Protein AF-0000000085267323 (afdb_homodimer)

Radius of gyration: 22.48 Å; Cα contacts (8 Å, |Δi|>4): 956; chains: 2; bounding box: 43×66×58 Å

Solvent-accessible surface area (backbone atoms only — not comparable to full-atom values): 14334 Å² total; per-residue (Å²): 58,37,41,31,44,43,61,42,34,38,37,39,34,45,36,82,85,51,76,56,41,49,38,38,38,32,45,29,30,50,26,37,39,35,41,52,28,47,24,34,32,36,39,38,34,46,28,30,51,25,39,39,38,44,29,25,22,43,32,46,36,39,40,32,50,28,30,49,28,36,39,38,36,36,25,42,30,43,37,39,31,41,25,32,44,32,39,36,23,24,39,13,67,34,56,26,35,37,31,47,87,57,43,40,62,71,43,68,37,66,58,82,81,85,58,95,56,44,67,61,27,25,55,74,30,71,54,58,88,85,45,61,24,43,71,48,31,36,32,42,35,99,91,45,78,43,73,50,77,68,76,69,86,124,58,37,42,32,45,44,62,42,34,40,35,39,34,45,35,81,84,51,76,57,41,50,36,38,37,32,45,30,31,49,26,39,39,35,40,52,28,47,25,34,31,38,38,38,35,46,28,30,50,25,39,40,37,42,28,25,22,44,32,45,35,37,40,31,50,28,31,49,28,36,40,36,35,36,26,42,31,43,36,39,31,42,25,34,44,32,39,35,22,25,38,14,66,34,56,27,35,37,31,48,87,58,44,39,63,72,42,70,37,65,57,82,80,86,60,94,54,45,70,60,28,25,56,74,31,70,56,59,87,85,46,61,24,43,70,48,31,37,32,42,36,98,92,43,80,45,74,50,79,68,76,67,88,125

pLDDT: mean 90.0, std 13.4, range [31.53, 98.69]

Organism: Cherax quadricarinatus (NCBI:txid27406)

Foldseek 3Di:
DEAEQAEQEEEEADDEPDDAEEYEYENYENYEYYAAAEHAEYEYEQYENYEYEHAEHLAEYEYENYECYEYAYEYQEYEYELYYQYEYAYFYLDAYEYEEPNDDNYHFHHHDDDDPCSVVSCVVSVHDRVRGNSQFHWYDYPNDTDGDRDDDPD/DEAEQAEQEEEEADDEPDDAEEYEYENYENYEYYAAAEHAEYEYEQYENYEYEHAEHLAEYEYENYECYEYAYEYQEYEYELYYQYEYAYFYLDAYEYEEPNDDNYHFHHHDDDDPCSVVSCVVSVHDRVRGNSQFHWYDYPNDTDGDRDDDPD

Structure (mmCIF, N/CA/C/O backbone):
data_AF-0000000085267323-model_v1
#
loop_
_entity.id
_entity.type
_entity.pdbx_description
1 polymer 'TBCC domain-containing protein 1'
#
loop_
_atom_site.group_PDB
_atom_site.id
_atom_site.type_symbol
_atom_site.label_atom_id
_atom_site.label_alt_id
_atom_site.label_comp_id
_atom_site.label_asym_id
_atom_site.label_entity_id
_atom_site.label_seq_id
_atom_site.pdbx_PDB_ins_code
_atom_site.Cartn_x
_atom_site.Cartn_y
_atom_site.Cartn_z
_atom_site.occupancy
_atom_site.B_iso_or_equiv
_atom_site.auth_seq_id
_atom_site.auth_comp_id
_atom_site.auth_asym_id
_atom_site.auth_atom_id
_atom_site.pdbx_PDB_model_num
ATOM 1 N N . MET A 1 1 ? 4.875 7.465 -3.322 1 91 1 MET A N 1
ATOM 2 C CA . MET A 1 1 ? 4.172 6.285 -2.822 1 91 1 MET A CA 1
ATOM 3 C C . MET A 1 1 ? 2.674 6.402 -3.068 1 91 1 MET A C 1
ATOM 5 O O . MET A 1 1 ? 2.088 7.469 -2.881 1 91 1 MET A O 1
ATOM 9 N N . TYR A 1 2 ? 2.105 5.336 -3.621 1 92.44 2 TYR A N 1
ATOM 10 C CA . TYR A 1 2 ? 0.702 5.383 -4.016 1 92.44 2 TYR A CA 1
ATOM 11 C C . TYR A 1 2 ? -0.038 4.137 -3.539 1 92.44 2 TYR A C 1
ATOM 13 O O . TYR A 1 2 ? 0.415 3.014 -3.766 1 92.44 2 TYR A O 1
ATOM 21 N N . ILE A 1 3 ? -1.102 4.348 -2.82 1 92.12 3 ILE A N 1
ATOM 22 C CA . ILE A 1 3 ? -1.993 3.287 -2.367 1 92.12 3 ILE A CA 1
ATOM 23 C C . ILE A 1 3 ? -3.4 3.527 -2.912 1 92.12 3 ILE A C 1
ATOM 25 O O . ILE A 1 3 ? -3.984 4.59 -2.689 1 92.12 3 ILE A O 1
ATOM 29 N N . CYS A 1 4 ? -3.859 2.502 -3.576 1 93.19 4 CYS A N 1
ATOM 30 C CA . CYS A 1 4 ? -5.148 2.729 -4.219 1 93.19 4 CYS A CA 1
ATOM 31 C C . CYS A 1 4 ? -6.035 1.492 -4.109 1 93.19 4 CYS A C 1
ATOM 33 O O . CYS A 1 4 ? -5.559 0.365 -4.246 1 93.19 4 CYS A O 1
ATOM 35 N N . GLU A 1 5 ? -7.316 1.698 -3.832 1 90.62 5 GLU A N 1
ATOM 36 C CA . GLU A 1 5 ? -8.391 0.708 -3.906 1 90.62 5 GLU A CA 1
ATOM 37 C C . GLU A 1 5 ? -8.172 -0.412 -2.893 1 90.62 5 GLU A C 1
ATOM 39 O O . GLU A 1 5 ? -8.359 -1.588 -3.211 1 90.62 5 GLU A O 1
ATOM 44 N N . LEU A 1 6 ? -7.684 0.001 -1.749 1 88.19 6 LEU A N 1
ATOM 45 C CA . LEU A 1 6 ? -7.645 -0.933 -0.628 1 88.19 6 LEU A CA 1
ATOM 46 C C . LEU A 1 6 ? -9.023 -1.078 0.003 1 88.19 6 LEU A C 1
ATOM 48 O O . LEU A 1 6 ? -9.688 -0.08 0.288 1 88.19 6 LEU A O 1
ATOM 52 N N . VAL A 1 7 ? -9.43 -2.334 0.066 1 86.81 7 VAL A N 1
ATOM 53 C CA . VAL A 1 7 ? -10.742 -2.557 0.655 1 86.81 7 VAL A CA 1
ATOM 54 C C . VAL A 1 7 ? -10.633 -3.547 1.813 1 86.81 7 VAL A C 1
ATOM 56 O O . VAL A 1 7 ? -10.023 -4.609 1.672 1 86.81 7 VAL A O 1
ATOM 59 N N . ASP A 1 8 ? -11.195 -3.201 2.977 1 84.75 8 ASP A N 1
ATOM 60 C CA . ASP A 1 8 ? -11.352 -4.074 4.137 1 84.75 8 ASP A CA 1
ATOM 61 C C . ASP A 1 8 ? -10.008 -4.668 4.555 1 84.75 8 ASP A C 1
ATOM 63 O O . ASP A 1 8 ? -9.789 -5.871 4.43 1 84.75 8 ASP A O 1
ATOM 67 N N . GLY A 1 9 ? -9.258 -3.898 5.23 1 85.25 9 GLY A N 1
ATOM 68 C CA . GLY A 1 9 ? -7.965 -4.422 5.641 1 85.25 9 GLY A CA 1
ATOM 69 C C . GLY A 1 9 ? -7.129 -3.412 6.406 1 85.25 9 GLY A C 1
ATOM 70 O O . GLY A 1 9 ? -7.613 -2.33 6.746 1 85.25 9 GLY A O 1
ATOM 71 N N . LEU A 1 10 ? -6.066 -3.938 6.824 1 89.31 10 LEU A N 1
ATOM 72 C CA . LEU A 1 10 ? -5.066 -3.143 7.531 1 89.31 10 LEU A CA 1
ATOM 73 C C . LEU A 1 10 ? -3.76 -3.094 6.746 1 89.31 10 LEU A C 1
ATOM 75 O O . LEU A 1 10 ? -3.262 -4.129 6.297 1 89.31 10 LEU A O 1
ATOM 79 N N . THR A 1 11 ? -3.363 -1.932 6.469 1 90.12 11 THR A N 1
ATOM 80 C CA . THR A 1 11 ? -2.074 -1.74 5.816 1 90.12 11 THR A CA 1
ATOM 81 C C . THR A 1 11 ? -1.139 -0.916 6.695 1 90.12 11 THR A C 1
ATOM 83 O O . THR A 1 11 ? -1.548 0.095 7.27 1 90.12 11 THR A O 1
ATOM 86 N N . ALA A 1 12 ? 0.007 -1.393 6.773 1 90.75 12 ALA A N 1
ATOM 87 C CA . ALA A 1 12 ? 1.033 -0.684 7.535 1 90.75 12 ALA A CA 1
ATOM 88 C C . ALA A 1 12 ? 2.334 -0.586 6.742 1 90.75 12 ALA A C 1
ATOM 90 O O . ALA A 1 12 ? 2.736 -1.543 6.074 1 90.75 12 ALA A O 1
ATOM 91 N N . HIS A 1 13 ? 2.855 0.609 6.719 1 89.69 13 HIS A N 1
ATOM 92 C CA . HIS A 1 13 ? 4.168 0.861 6.133 1 89.69 13 HIS A CA 1
ATOM 93 C C . HIS A 1 13 ? 5.102 1.524 7.137 1 89.69 13 HIS A C 1
ATOM 95 O O . HIS A 1 13 ? 4.719 2.488 7.805 1 89.69 13 HIS A O 1
ATOM 101 N N . MET A 1 14 ? 6.227 0.915 7.238 1 85.88 14 MET A N 1
ATOM 102 C CA . MET A 1 14 ? 7.246 1.492 8.109 1 85.88 14 MET A CA 1
ATOM 103 C C . MET A 1 14 ? 8.547 1.73 7.34 1 85.88 14 MET A C 1
ATOM 105 O O . MET A 1 14 ? 8.992 0.866 6.582 1 85.88 14 MET A O 1
ATOM 109 N N . GLY A 1 15 ? 8.992 2.988 7.398 1 80.31 15 GLY A N 1
ATOM 110 C CA . GLY A 1 15 ? 10.258 3.342 6.781 1 80.31 15 GLY A CA 1
ATOM 111 C C . GLY A 1 15 ? 11.023 4.398 7.559 1 80.31 15 GLY A C 1
ATOM 112 O O . GLY A 1 15 ? 10.43 5.215 8.258 1 80.31 15 GLY A O 1
ATOM 113 N N . ASP A 1 16 ? 12.32 4.211 7.762 1 70.5 16 ASP A N 1
ATOM 114 C CA . ASP A 1 16 ? 13.094 5.148 8.578 1 70.5 16 ASP A CA 1
ATOM 115 C C . ASP A 1 16 ? 14.102 5.914 7.727 1 70.5 16 ASP A C 1
ATOM 117 O O . ASP A 1 16 ? 14.414 7.07 8.016 1 70.5 16 ASP A O 1
ATOM 121 N N . ASP A 1 17 ? 14.609 5.273 6.824 1 71.94 17 ASP A N 1
ATOM 122 C CA . ASP A 1 17 ? 15.836 5.836 6.27 1 71.94 17 ASP A CA 1
ATOM 123 C C . ASP A 1 17 ? 15.609 6.367 4.855 1 71.94 17 ASP A C 1
ATOM 125 O O . ASP A 1 17 ? 16.562 6.688 4.145 1 71.94 17 ASP A O 1
ATOM 129 N N . THR A 1 18 ? 14.352 6.602 4.66 1 72.81 18 THR A N 1
ATOM 130 C CA . THR A 1 18 ? 14.148 7.055 3.287 1 72.81 18 THR A CA 1
ATOM 131 C C . THR A 1 18 ? 13.828 8.547 3.256 1 72.81 18 THR A C 1
ATOM 133 O O . THR A 1 18 ? 13.359 9.109 4.25 1 72.81 18 THR A O 1
ATOM 136 N N . ALA A 1 19 ? 14.297 9.125 2.172 1 82.12 19 ALA A N 1
ATOM 137 C CA . ALA A 1 19 ? 13.922 10.516 1.944 1 82.12 19 ALA A CA 1
ATOM 138 C C . ALA A 1 19 ? 12.406 10.68 1.911 1 82.12 19 ALA A C 1
ATOM 140 O O . ALA A 1 19 ? 11.695 9.82 1.387 1 82.12 19 ALA A O 1
ATOM 141 N N . PRO A 1 20 ? 11.992 11.711 2.592 1 88.12 20 PRO A N 1
ATOM 142 C CA . PRO A 1 20 ? 10.547 11.938 2.527 1 88.12 20 PRO A CA 1
ATOM 143 C C . PRO A 1 20 ? 10.016 11.953 1.095 1 88.12 20 PRO A C 1
ATOM 145 O O . PRO A 1 20 ? 10.688 12.453 0.189 1 88.12 20 PRO A O 1
ATOM 148 N N . CYS A 1 21 ? 8.945 11.266 0.918 1 89.19 21 CYS A N 1
ATOM 149 C CA . CYS A 1 21 ? 8.328 11.203 -0.404 1 89.19 21 CYS A CA 1
ATOM 150 C C . CYS A 1 21 ? 6.863 11.617 -0.347 1 89.19 21 CYS A C 1
ATOM 152 O O . CYS A 1 21 ? 6.324 11.859 0.734 1 89.19 21 CYS A O 1
ATOM 154 N N . ASP A 1 22 ? 6.332 11.898 -1.551 1 95.56 22 ASP A N 1
ATOM 155 C CA . ASP A 1 22 ? 4.906 12.219 -1.632 1 95.56 22 ASP A CA 1
ATOM 156 C C . ASP A 1 22 ? 4.055 10.961 -1.479 1 95.56 22 ASP A C 1
ATOM 158 O O . ASP A 1 22 ? 4.418 9.891 -1.984 1 95.56 22 ASP A O 1
ATOM 162 N N . LEU A 1 23 ? 2.949 11.133 -0.806 1 96.38 23 LEU A N 1
ATOM 163 C CA . LEU A 1 23 ? 2.035 10.023 -0.563 1 96.38 23 LEU A CA 1
ATOM 164 C C . LEU A 1 23 ? 0.659 10.312 -1.154 1 96.38 23 LEU A C 1
ATOM 166 O O . LEU A 1 23 ? 0.116 11.398 -0.966 1 96.38 23 LEU A O 1
ATOM 170 N N . LYS A 1 24 ? 0.172 9.406 -1.866 1 97.12 24 LYS A N 1
ATOM 171 C CA . LYS A 1 24 ? -1.186 9.5 -2.395 1 97.12 24 LYS A CA 1
ATOM 172 C C . LYS A 1 24 ? -2.014 8.281 -2.004 1 97.12 24 LYS A C 1
ATOM 174 O O . LYS A 1 24 ? -1.61 7.145 -2.258 1 97.12 24 LYS A O 1
ATOM 179 N N . ILE A 1 25 ? -3.09 8.484 -1.401 1 97.31 25 ILE A N 1
ATOM 180 C CA . ILE A 1 25 ? -4.055 7.457 -1.036 1 97.31 25 ILE A CA 1
ATOM 181 C C . ILE A 1 25 ? -5.391 7.73 -1.723 1 97.31 25 ILE A C 1
ATOM 183 O O . ILE A 1 25 ? -5.973 8.805 -1.55 1 97.31 25 ILE A O 1
ATOM 187 N N . ARG A 1 26 ? -5.777 6.75 -2.451 1 96.69 26 ARG A N 1
ATOM 188 C CA . ARG A 1 26 ? -6.992 6.996 -3.219 1 96.69 26 ARG A CA 1
ATOM 189 C C . ARG A 1 26 ? -7.934 5.797 -3.16 1 96.69 26 ARG A C 1
ATOM 191 O O . ARG A 1 26 ? -7.484 4.648 -3.191 1 96.69 26 ARG A O 1
ATOM 198 N N . ARG A 1 27 ? -9.188 6.027 -3.047 1 96.12 27 ARG A N 1
ATOM 199 C CA . ARG A 1 27 ? -10.266 5.059 -3.219 1 96.12 27 ARG A CA 1
ATOM 200 C C . ARG A 1 27 ? -10.094 3.877 -2.271 1 96.12 27 ARG A C 1
ATOM 202 O O . ARG A 1 27 ? -10.164 2.721 -2.693 1 96.12 27 ARG A O 1
ATOM 209 N N . CYS A 1 28 ? -9.812 4.211 -1.094 1 94.75 28 CYS A N 1
ATOM 210 C CA . CYS A 1 28 ? -9.742 3.178 -0.066 1 94.75 28 CYS A CA 1
ATOM 211 C C . CYS A 1 28 ? -10.977 3.199 0.821 1 94.75 28 CYS A C 1
ATOM 213 O O . CYS A 1 28 ? -11.539 4.266 1.09 1 94.75 28 CYS A O 1
ATOM 215 N N . SER A 1 29 ? -11.422 1.993 1.177 1 93.75 29 SER A N 1
ATOM 216 C CA . SER A 1 29 ? -12.625 1.926 1.993 1 93.75 29 SER A CA 1
ATOM 217 C C . SER A 1 29 ? -12.523 0.829 3.047 1 93.75 29 SER A C 1
ATOM 219 O O . SER A 1 29 ? -11.859 -0.186 2.83 1 93.75 29 SER A O 1
ATOM 221 N N . LYS A 1 30 ? -13.156 1.104 4.172 1 93.44 30 LYS A N 1
ATOM 222 C CA . LYS A 1 30 ? -13.242 0.137 5.266 1 93.44 30 LYS A CA 1
ATOM 223 C C . LYS A 1 30 ? -11.859 -0.399 5.637 1 93.44 30 LYS A C 1
ATOM 225 O O . LYS A 1 30 ? -11.672 -1.612 5.746 1 93.44 30 LYS A O 1
ATOM 230 N N . SER A 1 31 ? -10.945 0.538 5.703 1 93.31 31 SER A N 1
ATOM 231 C CA . SER A 1 31 ? -9.562 0.111 5.879 1 93.31 31 SER A CA 1
ATOM 232 C C . SER A 1 31 ? -8.859 0.937 6.953 1 93.31 31 SER A C 1
ATOM 234 O O . SER A 1 31 ? -9.305 2.037 7.289 1 93.31 31 SER A O 1
ATOM 236 N N . ASN A 1 32 ? -7.898 0.373 7.559 1 95.25 32 ASN A N 1
ATOM 237 C CA . ASN A 1 32 ? -6.965 1.049 8.453 1 95.25 32 ASN A CA 1
ATOM 238 C C . ASN A 1 32 ? -5.574 1.165 7.836 1 95.25 32 ASN A C 1
ATOM 240 O O . ASN A 1 32 ? -4.945 0.155 7.523 1 95.25 32 ASN A O 1
ATOM 244 N N . ILE A 1 33 ? -5.105 2.4 7.648 1 96.06 33 ILE A N 1
ATOM 245 C CA . ILE A 1 33 ? -3.865 2.641 6.922 1 96.06 33 ILE A CA 1
ATOM 246 C C . ILE A 1 33 ? -2.861 3.342 7.832 1 96.06 33 ILE A C 1
ATOM 248 O O . ILE A 1 33 ? -3.129 4.434 8.336 1 96.06 33 ILE A O 1
ATOM 252 N N . TYR A 1 34 ? -1.752 2.74 8.047 1 95.69 34 TYR A N 1
ATOM 253 C CA . TYR A 1 34 ? -0.677 3.283 8.867 1 95.69 34 TYR A CA 1
ATOM 254 C C . TYR A 1 34 ? 0.594 3.473 8.047 1 95.69 34 TYR A C 1
ATOM 256 O O . TYR A 1 34 ? 1.23 2.496 7.641 1 95.69 34 TYR A O 1
ATOM 264 N N . ILE A 1 35 ? 0.933 4.664 7.766 1 94.81 35 ILE A N 1
ATOM 265 C CA . ILE A 1 35 ? 2.195 4.988 7.109 1 94.81 35 ILE A CA 1
ATOM 266 C C . ILE A 1 35 ? 3.092 5.766 8.07 1 94.81 35 ILE A C 1
ATOM 268 O O . ILE A 1 35 ? 2.971 6.988 8.188 1 94.81 35 ILE A O 1
ATOM 272 N N . LEU A 1 36 ? 3.992 5.098 8.719 1 92.62 36 LEU A N 1
ATOM 273 C CA . LEU A 1 36 ? 4.785 5.691 9.789 1 92.62 36 LEU A CA 1
ATOM 274 C C . LEU A 1 36 ? 6.195 6.012 9.305 1 92.62 36 LEU A C 1
ATOM 276 O O . LEU A 1 36 ? 7.16 5.352 9.703 1 92.62 36 LEU A O 1
ATOM 280 N N . GLN A 1 37 ? 6.363 6.945 8.586 1 92.19 37 GLN A N 1
ATOM 281 C CA . GLN A 1 37 ? 7.602 7.492 8.047 1 92.19 37 GLN A CA 1
ATOM 282 C C . GLN A 1 37 ? 7.441 8.969 7.703 1 92.19 37 GLN A C 1
ATOM 284 O O . GLN A 1 37 ? 6.324 9.477 7.594 1 92.19 37 GLN A O 1
ATOM 289 N N . PRO A 1 38 ? 8.57 9.703 7.621 1 93.81 38 PRO A N 1
ATOM 290 C CA . PRO A 1 38 ? 8.43 11.086 7.16 1 93.81 38 PRO A CA 1
ATOM 291 C C . PRO A 1 38 ? 7.832 11.18 5.758 1 93.81 38 PRO A C 1
ATOM 293 O O . PRO A 1 38 ? 8.148 10.359 4.891 1 93.81 38 PRO A O 1
ATOM 296 N N . ILE A 1 39 ? 6.977 12.172 5.562 1 95.5 39 ILE A N 1
ATOM 297 C CA . ILE A 1 39 ? 6.285 12.367 4.293 1 95.5 39 ILE A CA 1
ATOM 298 C C . ILE A 1 39 ? 6.434 13.812 3.838 1 95.5 39 ILE A C 1
ATOM 300 O O . ILE A 1 39 ? 6.379 14.734 4.656 1 95.5 39 ILE A O 1
ATOM 304 N N . ARG A 1 40 ? 6.695 13.945 2.57 1 96.62 40 ARG A N 1
ATOM 305 C CA . ARG A 1 40 ? 6.836 15.297 2.051 1 96.62 40 ARG A CA 1
ATOM 306 C C . ARG A 1 40 ? 5.477 15.969 1.892 1 96.62 40 ARG A C 1
ATOM 308 O O . ARG A 1 40 ? 5.223 17.016 2.486 1 96.62 40 ARG A O 1
ATOM 315 N N . ASN A 1 41 ? 4.602 15.445 1.085 1 98.44 41 ASN A N 1
ATOM 316 C CA . ASN A 1 41 ? 3.207 15.836 0.894 1 98.44 41 ASN A CA 1
ATOM 317 C C . ASN A 1 41 ? 2.281 14.625 0.864 1 98.44 41 ASN A C 1
ATOM 319 O O . ASN A 1 41 ? 2.707 13.523 0.514 1 98.44 41 ASN A O 1
ATOM 323 N N . ALA A 1 42 ? 1.069 14.828 1.194 1 98.44 42 ALA A N 1
ATOM 324 C CA . ALA A 1 42 ? 0.115 13.727 1.183 1 98.44 42 ALA A CA 1
ATOM 325 C C . ALA A 1 42 ? -1.222 14.164 0.589 1 98.44 42 ALA A C 1
ATOM 327 O O . ALA A 1 42 ? -1.684 15.273 0.836 1 98.44 42 ALA A O 1
ATOM 328 N N . VAL A 1 43 ? -1.781 13.344 -0.206 1 98.62 43 VAL A N 1
ATOM 329 C CA . VAL A 1 43 ? -3.111 13.547 -0.766 1 98.62 43 VAL A CA 1
ATOM 330 C C . VAL A 1 43 ? -3.99 12.336 -0.477 1 98.62 43 VAL A C 1
ATOM 332 O O . VAL A 1 43 ? -3.623 11.203 -0.803 1 98.62 43 VAL A O 1
ATOM 335 N N . ILE A 1 44 ? -5.047 12.562 0.133 1 98.5 44 ILE A N 1
ATOM 336 C CA . ILE A 1 44 ? -6.051 11.547 0.405 1 98.5 44 ILE A CA 1
ATOM 337 C C . ILE A 1 44 ? -7.34 11.875 -0.345 1 98.5 44 ILE A C 1
ATOM 339 O O . ILE A 1 44 ? -7.945 12.922 -0.115 1 98.5 44 ILE A O 1
ATOM 343 N N . HIS A 1 45 ? -7.684 10.977 -1.195 1 98.38 45 HIS A N 1
ATOM 344 C CA . HIS A 1 45 ? -8.766 11.297 -2.121 1 98.38 45 HIS A CA 1
ATOM 345 C C . HIS A 1 45 ? -9.766 10.148 -2.217 1 98.38 45 HIS A C 1
ATOM 347 O O . HIS A 1 45 ? -9.367 8.984 -2.383 1 98.38 45 HIS A O 1
ATOM 353 N N . LYS A 1 46 ? -11 10.367 -2.076 1 98.06 46 LYS A N 1
ATOM 354 C CA . LYS A 1 46 ? -12.102 9.438 -2.309 1 98.06 46 LYS A CA 1
ATOM 355 C C . LYS A 1 46 ? -11.984 8.203 -1.415 1 98.06 46 LYS A C 1
ATOM 357 O O . LYS A 1 46 ? -12.078 7.074 -1.895 1 98.06 46 LYS A O 1
ATOM 362 N N . CYS A 1 47 ? -11.758 8.453 -0.195 1 97.94 47 CYS A N 1
ATOM 363 C CA . CYS A 1 47 ? -11.719 7.383 0.794 1 97.94 47 CYS A CA 1
ATOM 364 C C . CYS A 1 47 ? -12.914 7.449 1.728 1 97.94 47 CYS A C 1
ATOM 366 O O . CYS A 1 47 ? -13.438 8.531 1.996 1 97.94 47 CYS A O 1
ATOM 368 N N . HIS A 1 48 ? -13.398 6.305 2.16 1 98.06 48 HIS A N 1
ATOM 369 C CA . HIS A 1 48 ? -14.508 6.309 3.107 1 98.06 48 HIS A CA 1
ATOM 370 C C . HIS A 1 48 ? -14.391 5.148 4.09 1 98.06 48 HIS A C 1
ATOM 372 O O . HIS A 1 48 ? -13.812 4.109 3.771 1 98.06 48 HIS A O 1
ATOM 378 N N . ASP A 1 49 ? -14.961 5.406 5.281 1 97.75 49 ASP A N 1
ATOM 379 C CA . ASP A 1 49 ? -14.977 4.41 6.348 1 97.75 49 ASP A CA 1
ATOM 380 C C . ASP A 1 49 ? -13.562 3.902 6.645 1 97.75 49 ASP A C 1
ATOM 382 O O . ASP A 1 49 ? -13.352 2.695 6.77 1 97.75 49 ASP A O 1
ATOM 386 N N . THR A 1 50 ? -12.68 4.887 6.66 1 96.75 50 THR A N 1
ATOM 387 C CA . THR A 1 50 ? -11.273 4.512 6.758 1 96.75 50 THR A CA 1
ATOM 388 C C . THR A 1 50 ? -10.586 5.277 7.879 1 96.75 50 THR A C 1
ATOM 390 O O . THR A 1 50 ? -10.977 6.402 8.203 1 96.75 50 THR A O 1
ATOM 393 N N . ARG A 1 51 ? -9.586 4.68 8.508 1 97.69 51 ARG A N 1
ATOM 394 C CA . ARG A 1 51 ? -8.688 5.316 9.461 1 97.69 51 ARG A CA 1
ATOM 395 C C . ARG A 1 51 ? -7.27 5.398 8.906 1 97.69 51 ARG A C 1
ATOM 397 O O . ARG A 1 51 ? -6.699 4.387 8.492 1 97.69 51 ARG A O 1
ATOM 404 N N . ILE A 1 52 ? -6.719 6.602 8.898 1 98.31 52 ILE A N 1
ATOM 405 C CA . ILE A 1 52 ? -5.41 6.836 8.297 1 98.31 52 ILE A CA 1
ATOM 406 C C . ILE A 1 52 ? -4.484 7.484 9.32 1 98.31 52 ILE A C 1
ATOM 408 O O . ILE A 1 52 ? -4.812 8.531 9.891 1 98.31 52 ILE A O 1
ATOM 412 N N . VAL A 1 53 ? -3.406 6.867 9.625 1 98.06 53 VAL A N 1
ATOM 413 C CA . VAL A 1 53 ? -2.385 7.379 10.531 1 98.06 53 VAL A CA 1
ATOM 414 C C . VAL A 1 53 ? -1.074 7.578 9.773 1 98.06 53 VAL A C 1
ATOM 416 O O . VAL A 1 53 ? -0.521 6.629 9.219 1 98.06 53 VAL A O 1
ATOM 419 N N . LEU A 1 54 ? -0.621 8.742 9.75 1 97.12 54 LEU A N 1
ATOM 420 C CA . LEU A 1 54 ? 0.569 9.062 8.969 1 97.12 54 LEU A CA 1
ATOM 421 C C . LEU A 1 54 ? 1.681 9.594 9.867 1 97.12 54 LEU A C 1
ATOM 423 O O . LEU A 1 54 ? 1.409 10.18 10.914 1 97.12 54 LEU A O 1
ATOM 427 N N . GLY A 1 55 ? 2.926 9.328 9.469 1 95.5 55 GLY A N 1
ATOM 428 C CA . GLY A 1 55 ? 4.02 10.117 10.016 1 95.5 55 GLY A CA 1
ATOM 429 C C . GLY A 1 55 ? 3.93 11.594 9.664 1 95.5 55 GLY A C 1
ATOM 430 O O . GLY A 1 55 ? 3.037 12 8.922 1 95.5 55 GLY A O 1
ATOM 431 N N . PRO A 1 56 ? 4.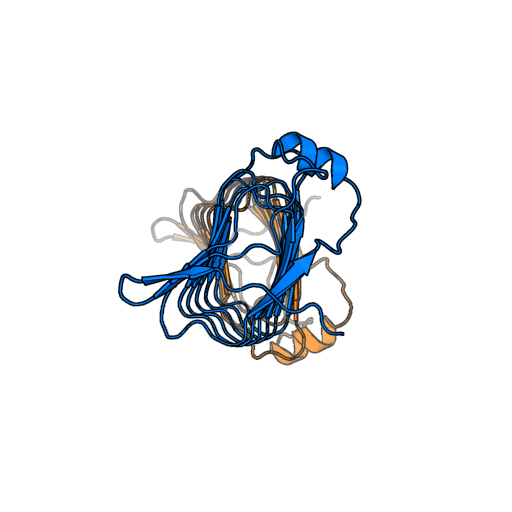891 12.328 10.266 1 96.62 56 PRO A N 1
ATOM 432 C CA . PRO A 1 56 ? 4.855 13.781 10.039 1 96.62 56 PRO A CA 1
ATOM 433 C C . PRO A 1 56 ? 4.988 14.148 8.562 1 96.62 56 PRO A C 1
ATOM 435 O O . PRO A 1 56 ? 5.777 13.547 7.836 1 96.62 56 PRO A O 1
ATOM 438 N N . VAL A 1 57 ? 4.164 15.078 8.148 1 97.5 57 VAL A N 1
ATOM 439 C CA . VAL A 1 57 ? 4.184 15.602 6.789 1 97.5 57 VAL A CA 1
ATOM 440 C C . VAL A 1 57 ? 4.848 16.969 6.777 1 97.5 57 VAL A C 1
ATOM 442 O O . VAL A 1 57 ? 4.328 17.938 7.359 1 97.5 57 VAL A O 1
ATOM 445 N N . SER A 1 58 ? 5.984 17.016 6.105 1 97.38 58 SER A N 1
ATOM 446 C CA . SER A 1 58 ? 6.754 18.266 6.113 1 97.38 58 SER A CA 1
ATOM 447 C C . SER A 1 58 ? 6.051 19.359 5.32 1 97.38 58 SER A C 1
ATOM 449 O O . SER A 1 58 ? 6.297 20.547 5.539 1 97.38 58 SER A O 1
ATOM 451 N N . GLY A 1 59 ? 5.199 18.969 4.41 1 98 59 GLY A N 1
ATOM 452 C CA . GLY A 1 59 ? 4.461 19.922 3.596 1 98 59 GLY A CA 1
ATOM 453 C C . GLY A 1 59 ? 2.967 19.891 3.852 1 98 59 GLY A C 1
ATOM 454 O O . GLY A 1 59 ? 2.525 20.016 4.996 1 98 59 GLY A O 1
ATOM 455 N N . ARG A 1 60 ? 2.213 19.734 2.801 1 98.38 60 ARG A N 1
ATOM 456 C CA . ARG A 1 60 ? 0.76 19.859 2.861 1 98.38 60 ARG A CA 1
ATOM 457 C C . ARG A 1 60 ? 0.085 18.5 2.805 1 98.38 60 ARG A C 1
ATOM 459 O O . ARG A 1 60 ? 0.503 17.625 2.043 1 98.38 60 ARG A O 1
ATOM 466 N N . ILE A 1 61 ? -0.917 18.359 3.562 1 98.69 61 ILE A N 1
ATOM 467 C CA . ILE A 1 61 ? -1.82 17.219 3.428 1 98.69 61 ILE A CA 1
ATOM 468 C C . ILE A 1 61 ? -3.193 17.703 2.969 1 98.69 61 ILE A C 1
ATOM 470 O O . ILE A 1 61 ? -3.736 18.672 3.52 1 98.69 61 ILE A O 1
ATOM 474 N N . ARG A 1 62 ? -3.691 17.094 2.002 1 98.62 62 ARG A N 1
ATOM 475 C CA . ARG A 1 62 ? -4.98 17.469 1.434 1 98.62 62 ARG A CA 1
ATOM 476 C C . ARG A 1 62 ? -5.953 16.281 1.465 1 98.62 62 ARG A C 1
ATOM 478 O O . ARG A 1 62 ? -5.648 15.211 0.952 1 98.62 62 ARG A O 1
ATOM 485 N N . LEU A 1 63 ? -7.027 16.484 2.064 1 98.5 63 LEU A N 1
ATOM 486 C CA . LEU A 1 63 ? -8.141 15.555 2.025 1 98.5 63 LEU A CA 1
ATOM 487 C C . LEU A 1 63 ? -9.242 16.047 1.096 1 98.5 63 LEU A C 1
ATOM 489 O O . LEU A 1 63 ? -9.648 17.219 1.175 1 98.5 63 LEU A O 1
ATOM 493 N N . SER A 1 64 ? -9.68 15.203 0.189 1 98.25 64 SER A N 1
ATOM 494 C CA . SER A 1 64 ? -10.742 15.609 -0.724 1 98.25 64 SER A CA 1
ATOM 495 C C . SER A 1 64 ? -11.719 14.461 -0.978 1 98.25 64 SER A C 1
ATOM 497 O O . SER A 1 64 ? -11.305 13.312 -1.141 1 98.25 64 SER A O 1
ATOM 499 N N . GLU A 1 65 ? -12.961 14.734 -0.907 1 98 65 GLU A N 1
ATOM 500 C CA . GLU A 1 65 ? -14.047 13.812 -1.21 1 98 65 GLU A CA 1
ATOM 501 C C . GLU A 1 65 ? -13.969 12.555 -0.346 1 98 65 GLU A C 1
ATOM 503 O O . GLU A 1 65 ? -14.086 11.438 -0.853 1 98 65 GLU A O 1
ATOM 508 N N . CYS A 1 66 ? -13.734 12.773 0.862 1 98.12 66 CYS A N 1
ATOM 509 C CA . CYS A 1 66 ? -13.688 11.68 1.826 1 98.12 66 CYS A CA 1
ATOM 510 C C . CYS A 1 66 ? -14.906 11.695 2.736 1 98.12 66 CYS A C 1
ATOM 512 O O . CYS A 1 66 ? -15.523 12.75 2.939 1 98.12 66 CYS A O 1
ATOM 514 N N . ARG A 1 67 ? -15.234 10.539 3.223 1 97.88 67 ARG A N 1
ATOM 515 C CA . ARG A 1 67 ? -16.375 10.414 4.125 1 97.88 67 ARG A CA 1
ATOM 516 C C . ARG A 1 67 ? -16.062 9.438 5.258 1 97.88 67 ARG A C 1
ATOM 518 O O . ARG A 1 67 ? -15.367 8.438 5.059 1 97.88 67 ARG A O 1
ATOM 525 N N . ASN A 1 68 ? -16.609 9.719 6.422 1 98.12 68 ASN A N 1
ATOM 526 C CA . ASN A 1 68 ? -16.484 8.852 7.59 1 98.12 68 ASN A CA 1
ATOM 527 C C . ASN A 1 68 ? -15.062 8.352 7.777 1 98.12 68 ASN A C 1
ATOM 529 O O . ASN A 1 68 ? -14.82 7.148 7.883 1 98.12 68 ASN A O 1
ATOM 533 N N . THR A 1 69 ? -14.148 9.312 7.734 1 97.81 69 THR A N 1
ATOM 534 C CA . THR A 1 69 ? -12.727 8.984 7.773 1 97.81 69 THR A CA 1
ATOM 535 C C . THR A 1 69 ? -12.039 9.68 8.945 1 97.81 69 THR A C 1
ATOM 537 O O . THR A 1 69 ? -12.367 10.82 9.273 1 97.81 69 THR A O 1
ATOM 540 N N . THR A 1 70 ? -11.164 9 9.578 1 98.5 70 THR A N 1
ATOM 541 C CA . THR A 1 70 ? -10.328 9.555 10.641 1 98.5 70 THR A CA 1
ATOM 542 C C . THR A 1 70 ? -8.883 9.695 10.18 1 98.5 70 THR A C 1
ATOM 544 O O . THR A 1 70 ? -8.297 8.742 9.664 1 98.5 70 THR A O 1
ATOM 547 N N . LEU A 1 71 ? -8.344 10.867 10.297 1 98.56 71 LEU A N 1
ATOM 548 C CA . LEU A 1 71 ? -6.949 11.133 9.953 1 98.56 71 LEU A CA 1
ATOM 549 C C . LEU A 1 71 ? -6.156 11.547 11.188 1 98.56 71 LEU A C 1
ATOM 551 O O . LEU A 1 71 ? -6.586 12.414 11.945 1 98.56 71 LEU A O 1
ATOM 555 N N . VAL A 1 72 ? -5.07 10.898 11.453 1 98.62 72 VAL A N 1
ATOM 556 C CA . VAL A 1 72 ? -4.125 11.25 12.508 1 98.62 72 VAL A CA 1
ATOM 557 C C . VAL A 1 72 ? -2.766 11.578 11.891 1 98.62 72 VAL A C 1
ATOM 559 O O . VAL A 1 72 ? -2.076 10.68 11.391 1 98.62 72 VAL A O 1
ATOM 562 N N . CYS A 1 73 ? -2.336 12.852 11.922 1 97.56 73 CYS A N 1
ATOM 563 C CA . CYS A 1 73 ? -1.089 13.234 11.273 1 97.56 73 CYS A CA 1
ATOM 564 C C . CYS A 1 73 ? -0.646 14.625 11.719 1 97.56 73 CYS A C 1
ATOM 566 O O . CYS A 1 73 ? -1.475 15.523 11.883 1 97.56 73 CYS A O 1
ATOM 568 N N . ALA A 1 74 ? 0.639 14.727 11.969 1 98 74 ALA A N 1
ATOM 569 C CA . ALA A 1 74 ? 1.229 16.062 12.039 1 98 74 ALA A CA 1
ATOM 570 C C . ALA A 1 74 ? 1.593 16.578 10.648 1 98 74 ALA A C 1
ATOM 572 O O . ALA A 1 74 ? 2.16 15.836 9.836 1 98 74 ALA A O 1
ATOM 573 N N . ALA A 1 75 ? 1.235 17.797 10.359 1 98.06 75 ALA A N 1
ATOM 574 C CA . ALA A 1 75 ? 1.527 18.344 9.039 1 98.06 75 ALA A CA 1
ATOM 575 C C . ALA A 1 75 ? 1.741 19.859 9.094 1 98.06 75 ALA A C 1
ATOM 577 O O . ALA A 1 75 ? 1.147 20.547 9.922 1 98.06 75 ALA A O 1
ATOM 578 N N . ARG A 1 76 ? 2.59 20.297 8.188 1 97.75 76 ARG A N 1
ATOM 579 C CA . ARG A 1 76 ? 2.799 21.734 8.117 1 97.75 76 ARG A CA 1
ATOM 580 C C . ARG A 1 76 ? 1.505 22.453 7.77 1 97.75 76 ARG A C 1
ATOM 582 O O . ARG A 1 76 ? 1.206 23.516 8.336 1 97.75 76 ARG A O 1
ATOM 589 N N . SER A 1 77 ? 0.788 21.875 6.824 1 98 77 SER A N 1
ATOM 590 C CA . SER A 1 77 ? -0.471 22.469 6.383 1 98 77 SER A CA 1
ATOM 591 C C . SER A 1 77 ? -1.524 21.391 6.129 1 98 77 SER A C 1
ATOM 593 O O . SER A 1 77 ? -1.214 20.312 5.594 1 98 77 SER A O 1
ATOM 595 N N . VAL A 1 78 ? -2.77 21.734 6.535 1 98.31 78 VAL A N 1
ATOM 596 C CA . VAL A 1 78 ? -3.875 20.797 6.375 1 98.31 78 VAL A CA 1
ATOM 597 C C . VAL A 1 78 ? -5.008 21.469 5.598 1 98.31 78 VAL A C 1
ATOM 599 O O . VAL A 1 78 ? -5.488 22.531 5.98 1 98.31 78 VAL A O 1
ATOM 602 N N . VAL A 1 79 ? -5.359 20.828 4.566 1 97.94 79 VAL A N 1
ATOM 603 C CA . VAL A 1 79 ? -6.449 21.344 3.738 1 97.94 79 VAL A CA 1
ATOM 604 C C . VAL A 1 79 ? -7.516 20.266 3.562 1 97.94 79 VAL A C 1
ATOM 606 O O . VAL A 1 79 ? -7.203 19.125 3.191 1 97.94 79 VAL A O 1
ATOM 609 N N . ILE A 1 80 ? -8.742 20.594 3.824 1 97.75 80 ILE A N 1
ATOM 610 C CA . ILE A 1 80 ? -9.875 19.672 3.715 1 97.75 80 ILE A CA 1
ATOM 611 C C . ILE A 1 80 ? -10.898 20.234 2.734 1 97.75 80 ILE A C 1
ATOM 613 O O . ILE A 1 80 ? -11.367 21.375 2.895 1 97.75 80 ILE A O 1
ATOM 617 N N . ALA A 1 81 ? -11.227 19.406 1.715 1 96.69 81 ALA A N 1
ATOM 618 C CA . ALA A 1 81 ? -12.141 19.906 0.689 1 96.69 81 ALA A CA 1
ATOM 619 C C . ALA A 1 81 ? -13.234 18.875 0.381 1 96.69 81 ALA A C 1
ATOM 621 O O . ALA A 1 81 ? -12.938 17.719 0.109 1 96.69 81 ALA A O 1
ATOM 622 N N . ASP A 1 82 ? -14.461 19.25 0.498 1 95.62 82 ASP A N 1
ATOM 623 C CA . ASP A 1 82 ? -15.602 18.453 0.067 1 95.62 82 ASP A CA 1
ATOM 624 C C . ASP A 1 82 ? -15.656 17.125 0.821 1 95.62 82 ASP A C 1
ATOM 626 O O . ASP A 1 82 ? -15.766 16.062 0.209 1 95.62 82 ASP A O 1
ATOM 630 N N . CYS A 1 83 ? -15.469 17.172 2.076 1 97.06 83 CYS A N 1
ATOM 631 C CA . CYS A 1 83 ? -15.453 15.992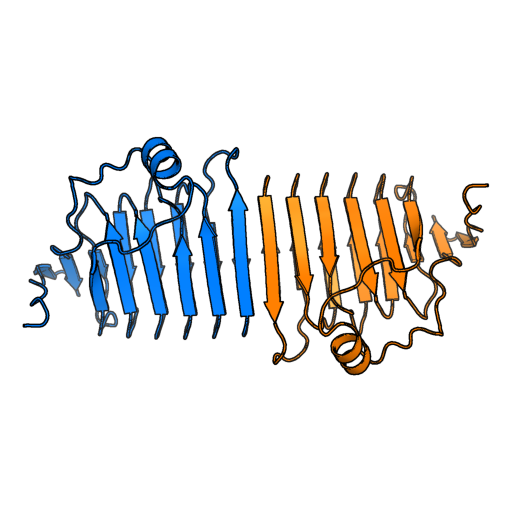 2.924 1 97.06 83 CYS A CA 1
ATOM 632 C C . CYS A 1 83 ? -16.609 16.016 3.912 1 97.06 83 CYS A C 1
ATOM 634 O O . CYS A 1 83 ? -17.109 17.094 4.266 1 97.06 83 CYS A O 1
ATOM 636 N N . ARG A 1 84 ? -17.016 14.852 4.324 1 96.62 84 ARG A N 1
ATOM 637 C CA . ARG A 1 84 ? -18.109 14.727 5.285 1 96.62 84 ARG A CA 1
ATOM 638 C C . ARG A 1 84 ? -17.766 13.727 6.383 1 96.62 84 ARG A C 1
ATOM 640 O O . ARG A 1 84 ? -17.266 12.633 6.098 1 96.62 84 ARG A O 1
ATOM 647 N N . GLY A 1 85 ? -18.031 14.125 7.586 1 96.81 85 GLY A N 1
ATOM 648 C CA . GLY A 1 85 ? -17.859 13.219 8.711 1 96.81 85 GLY A CA 1
ATOM 649 C C . GLY A 1 85 ? -16.422 12.844 8.969 1 96.81 85 GLY A C 1
ATOM 650 O O . GLY A 1 85 ? -16.094 11.664 9.102 1 96.81 85 GLY A O 1
ATOM 651 N N . LEU A 1 86 ? -15.578 13.859 9.062 1 97.56 86 LEU A N 1
ATOM 652 C CA . LEU A 1 86 ? -14.156 13.625 9.258 1 97.56 86 LEU A CA 1
ATOM 653 C C . LEU A 1 86 ? -13.75 13.906 10.695 1 97.56 86 LEU A C 1
ATOM 655 O O . LEU A 1 86 ? -14.258 14.844 11.32 1 97.56 86 LEU A O 1
ATOM 659 N N . ILE A 1 87 ? -12.922 13.109 11.227 1 98.12 87 ILE A N 1
ATOM 660 C CA . ILE A 1 87 ? -12.211 13.383 12.469 1 98.12 87 ILE A CA 1
ATOM 661 C C . ILE A 1 87 ? -10.719 13.484 12.203 1 98.12 87 ILE A C 1
ATOM 663 O O . ILE A 1 87 ? -10.094 12.523 11.742 1 98.12 87 ILE A O 1
ATOM 667 N N . VAL A 1 88 ? -10.172 14.688 12.492 1 98.12 88 VAL A N 1
ATOM 668 C CA . VAL A 1 88 ? -8.766 14.922 12.195 1 98.12 88 VAL A CA 1
ATOM 669 C C . VAL A 1 88 ? -8.016 15.266 13.484 1 98.12 88 VAL A C 1
ATOM 671 O O . VAL A 1 88 ? -8.266 16.297 14.094 1 98.12 88 VAL A O 1
ATOM 674 N N . HIS A 1 89 ? -7.18 14.336 13.867 1 98.25 89 HIS A N 1
ATOM 675 C CA . HIS A 1 89 ? -6.211 14.609 14.922 1 98.25 89 HIS A CA 1
ATOM 676 C C . HIS A 1 89 ? -4.898 15.133 14.344 1 98.25 89 HIS A C 1
ATOM 678 O O . HIS A 1 89 ? -4.172 14.398 13.672 1 98.25 89 HIS A O 1
ATOM 684 N N . THR A 1 90 ? -4.594 16.438 14.672 1 97.5 90 THR A N 1
ATOM 685 C CA . THR A 1 90 ? -3.445 16.969 13.953 1 97.5 90 THR A CA 1
ATOM 686 C C . THR A 1 90 ? -2.65 17.922 14.844 1 97.5 90 THR A C 1
ATOM 688 O O . THR A 1 90 ? -3.15 18.375 15.867 1 97.5 90 THR A O 1
ATOM 691 N N . LEU A 1 91 ? -1.379 17.984 14.562 1 97.5 91 LEU A N 1
ATOM 692 C CA . LEU A 1 91 ? -0.484 19.062 14.945 1 97.5 91 LEU A CA 1
ATOM 693 C C . LEU A 1 91 ? -0.035 19.859 13.727 1 97.5 91 LEU A C 1
ATOM 695 O O . LEU A 1 91 ? 0.559 19.297 12.797 1 97.5 91 LEU A O 1
ATOM 699 N N . THR A 1 92 ? -0.378 21.094 13.648 1 97.62 92 THR A N 1
ATOM 700 C CA . THR A 1 92 ? -0.065 21.922 12.477 1 97.62 92 THR A CA 1
ATOM 701 C C . THR A 1 92 ? 0.215 23.359 12.883 1 97.62 92 THR A C 1
ATOM 703 O O . THR A 1 92 ? -0.536 23.938 13.672 1 97.62 92 THR A O 1
ATOM 706 N N . PRO A 1 93 ? 1.321 23.906 12.414 1 97.12 93 PRO A N 1
ATOM 707 C CA . PRO A 1 93 ? 1.642 25.297 12.742 1 97.12 93 PRO A CA 1
ATOM 708 C C . PRO A 1 93 ? 0.789 26.297 11.961 1 97.12 93 PRO A C 1
ATOM 710 O O . PRO A 1 93 ? 0.74 27.484 12.312 1 97.12 93 PRO A O 1
ATOM 713 N N . GLN A 1 94 ? 0.172 25.859 10.93 1 96.44 94 GLN A N 1
ATOM 714 C CA . GLN A 1 94 ? -0.714 26.703 10.141 1 96.44 94 GLN A CA 1
ATOM 715 C C . GLN A 1 94 ? -2.178 26.359 10.391 1 96.44 94 GLN A C 1
ATOM 717 O O . GLN A 1 94 ? -2.502 25.219 10.719 1 96.44 94 GLN A O 1
ATOM 722 N N . ARG A 1 95 ? -3.033 27.391 10.227 1 95.62 95 ARG A N 1
ATOM 723 C CA . ARG A 1 95 ? -4.457 27.125 10.422 1 95.62 95 ARG A CA 1
ATOM 724 C C . ARG A 1 95 ? -4.98 26.125 9.398 1 95.62 95 ARG A C 1
ATOM 726 O O . ARG A 1 95 ? -4.738 26.281 8.195 1 95.62 95 ARG A O 1
ATOM 733 N N . PRO A 1 96 ? -5.688 25.141 9.906 1 97 96 PRO A N 1
ATOM 734 C CA . PRO A 1 96 ? -6.328 24.25 8.938 1 97 96 PRO A CA 1
ATOM 735 C C . PRO A 1 96 ? -7.344 24.969 8.055 1 97 96 PRO A C 1
ATOM 737 O O . PRO A 1 96 ? -8.039 25.875 8.523 1 97 96 PRO A O 1
ATOM 740 N N . ILE A 1 97 ? -7.395 24.562 6.801 1 96.31 97 ILE A N 1
ATOM 741 C CA . ILE A 1 97 ? -8.289 25.234 5.867 1 96.31 97 ILE A CA 1
ATOM 742 C C . ILE A 1 97 ? -9.383 24.266 5.414 1 96.31 97 ILE A C 1
ATOM 744 O O . ILE A 1 97 ? -9.094 23.172 4.926 1 96.31 97 ILE A O 1
ATOM 748 N N . LEU A 1 98 ? -10.555 24.594 5.664 1 95.88 98 LEU A N 1
ATOM 749 C CA . LEU A 1 98 ? -11.719 23.859 5.172 1 95.88 98 LEU A CA 1
ATOM 750 C C . LEU A 1 98 ? -12.32 24.562 3.955 1 95.88 98 LEU A C 1
ATOM 752 O O . LEU A 1 98 ? -12.625 25.75 4.004 1 95.88 98 LEU A O 1
ATOM 756 N N . VAL A 1 99 ? -12.43 23.75 2.869 1 93.62 99 VAL A N 1
ATOM 757 C CA . VAL A 1 99 ? -12.844 24.344 1.606 1 93.62 99 VAL A CA 1
ATOM 758 C C . VAL A 1 99 ? -14.141 23.703 1.129 1 93.62 99 VAL A C 1
ATOM 760 O O . VAL A 1 99 ? -14.305 22.484 1.209 1 93.62 99 VAL A O 1
ATOM 763 N N . GLY A 1 100 ? -15.031 24.562 0.694 1 88.19 100 GLY A N 1
ATOM 764 C CA . GLY A 1 100 ? -16.219 24.094 -0.013 1 88.19 100 GLY A CA 1
ATOM 765 C C . GLY A 1 100 ? -17.422 23.938 0.886 1 88.19 100 GLY A C 1
ATOM 766 O O . GLY A 1 100 ? -17.281 23.766 2.1 1 88.19 100 GLY A O 1
ATOM 767 N N . GLY A 1 101 ? -18.672 24.031 0.32 1 82.06 101 GLY A N 1
ATOM 768 C CA . GLY A 1 101 ? -19.938 23.922 1.025 1 82.06 101 GLY A CA 1
ATOM 769 C C . GLY A 1 101 ? -20.281 22.5 1.405 1 82.06 101 GLY A C 1
ATOM 770 O O . GLY A 1 101 ? -21.125 22.266 2.266 1 82.06 101 GLY A O 1
ATOM 771 N N . ARG A 1 102 ? -19.531 21.625 0.798 1 88.44 102 ARG A N 1
ATOM 772 C CA . ARG A 1 102 ? -19.844 20.219 1.063 1 88.44 102 ARG A CA 1
ATOM 773 C C . ARG A 1 102 ? -19.016 19.688 2.227 1 88.44 102 ARG A C 1
ATOM 775 O O . ARG A 1 102 ? -19.234 18.578 2.699 1 88.44 102 ARG A O 1
ATOM 782 N N . THR A 1 103 ? -18.094 20.547 2.631 1 92.88 103 THR A N 1
ATOM 783 C CA . THR A 1 103 ? -17.312 20.172 3.803 1 92.88 103 THR A CA 1
ATOM 784 C C . THR A 1 103 ? -18.141 20.344 5.078 1 92.88 103 THR A C 1
ATOM 786 O O . THR A 1 103 ? -18.406 21.469 5.496 1 92.88 103 THR A O 1
ATOM 789 N N . GLN A 1 104 ? -18.562 19.234 5.602 1 91.56 104 GLN A N 1
ATOM 790 C CA . GLN A 1 104 ? -19.422 19.266 6.781 1 91.56 104 GLN A CA 1
ATOM 791 C C . GLN A 1 104 ? -19.031 18.172 7.77 1 91.56 104 GLN A C 1
ATOM 793 O O . GLN A 1 104 ? -18.531 17.109 7.371 1 91.56 104 GLN A O 1
ATOM 798 N N . GLY A 1 105 ? -19.281 18.453 9.031 1 94.25 105 GLY A N 1
ATOM 799 C CA . GLY A 1 105 ? -19.062 17.453 10.062 1 94.25 105 GLY A CA 1
ATOM 800 C C . GLY A 1 105 ? -17.594 17.141 10.289 1 94.25 105 GLY A C 1
ATOM 801 O O . GLY A 1 105 ? -17.219 15.977 10.445 1 94.25 105 GLY A O 1
ATOM 802 N N . VAL A 1 106 ? -16.828 18.156 10.25 1 94.69 106 VAL A N 1
ATOM 803 C CA . VAL A 1 106 ? -15.398 17.984 10.461 1 94.69 106 VAL A CA 1
ATOM 804 C C . VAL A 1 106 ? -15.055 18.281 11.922 1 94.69 106 VAL A C 1
ATOM 806 O O . VAL A 1 106 ? -15.43 19.328 12.453 1 94.69 106 VAL A O 1
ATOM 809 N N . THR A 1 107 ? -14.469 17.328 12.562 1 96.38 107 THR A N 1
ATOM 810 C CA . THR A 1 107 ? -13.969 17.516 13.922 1 96.38 107 THR A CA 1
ATOM 811 C C . THR A 1 107 ? -12.445 17.578 13.938 1 96.38 107 THR A C 1
ATOM 813 O O . THR A 1 107 ? -11.773 16.656 13.453 1 96.38 107 THR A O 1
ATOM 816 N N . LEU A 1 108 ? -11.938 18.641 14.469 1 96.69 108 LEU A N 1
ATOM 817 C CA . LEU A 1 108 ? -10.5 18.797 14.625 1 96.69 108 LEU A CA 1
ATOM 818 C C . LEU A 1 108 ? -10.086 18.609 16.078 1 96.69 108 LEU A C 1
ATOM 820 O O . LEU A 1 108 ? -10.773 19.078 17 1 96.69 108 LEU A O 1
ATOM 824 N N . ALA A 1 109 ? -9.016 17.859 16.266 1 97 109 ALA A N 1
ATOM 825 C CA . ALA A 1 109 ? -8.484 17.562 17.594 1 97 109 ALA A CA 1
ATOM 826 C C . ALA A 1 109 ? -6.957 17.516 17.578 1 97 109 ALA A C 1
ATOM 828 O O . ALA A 1 109 ? -6.348 17.359 16.516 1 97 109 ALA A O 1
ATOM 829 N N . PRO A 1 110 ? -6.375 17.734 18.766 1 95.94 110 PRO A N 1
ATOM 830 C CA . PRO A 1 110 ? -4.91 17.672 18.797 1 95.94 110 PRO A CA 1
ATOM 831 C C . PRO A 1 110 ? -4.371 16.281 18.453 1 95.94 110 PRO A C 1
ATOM 833 O O . PRO A 1 110 ? -5.055 15.281 18.672 1 95.94 110 PRO A O 1
ATOM 836 N N . LEU A 1 111 ? -3.148 16.359 18.031 1 96.44 111 LEU A N 1
ATOM 837 C CA . LEU A 1 111 ? -2.482 15.102 17.672 1 96.44 111 LEU A CA 1
ATOM 838 C C . LEU A 1 111 ? -2.469 14.141 18.859 1 96.44 111 LEU A C 1
ATOM 840 O O . LEU A 1 111 ? -2.102 14.531 19.969 1 96.44 111 LEU A O 1
ATOM 844 N N . ASN A 1 112 ? -2.934 12.906 18.594 1 93.38 112 ASN A N 1
ATOM 845 C CA . ASN A 1 112 ? -3.07 11.938 19.672 1 93.38 112 ASN A CA 1
ATOM 846 C C . ASN A 1 112 ? -2.395 10.609 19.328 1 93.38 112 ASN A C 1
ATOM 848 O O . ASN A 1 112 ? -2.98 9.547 19.5 1 93.38 112 ASN A O 1
ATOM 852 N N . ILE A 1 113 ? -1.201 10.633 18.781 1 91.31 113 ILE A N 1
ATOM 853 C CA . ILE A 1 113 ? -0.499 9.406 18.438 1 91.31 113 ILE A CA 1
ATOM 854 C C . ILE A 1 113 ? 0.913 9.438 19.016 1 91.31 113 ILE A C 1
ATOM 856 O O . ILE A 1 113 ? 1.483 10.508 19.234 1 91.31 113 ILE A O 1
ATOM 860 N N . HIS A 1 114 ? 1.33 8.172 19.391 1 90.25 114 HIS A N 1
ATOM 861 C CA . HIS A 1 114 ? 2.729 7.98 19.75 1 90.25 114 HIS A CA 1
ATOM 862 C C . HIS A 1 114 ? 3.275 6.672 19.188 1 90.25 114 HIS A C 1
ATOM 864 O O . HIS A 1 114 ? 2.609 5.637 19.266 1 90.25 114 HIS A O 1
ATOM 870 N N . TYR A 1 115 ? 4.332 6.758 18.469 1 89.88 115 TYR A N 1
ATOM 871 C CA . TYR A 1 115 ? 5.07 5.582 18.016 1 89.88 115 TYR A CA 1
ATOM 872 C C . TYR A 1 115 ? 6.57 5.809 18.125 1 89.88 115 TYR A C 1
ATOM 874 O O . TYR A 1 115 ? 7.031 6.949 18.203 1 89.88 115 TYR A O 1
ATOM 882 N N . PRO A 1 116 ? 7.238 4.582 18.062 1 84.19 116 PRO A N 1
ATOM 883 C CA . PRO A 1 116 ? 8.688 4.727 18.172 1 84.19 116 PRO A CA 1
ATOM 884 C C . PRO A 1 116 ? 9.297 5.566 17.047 1 84.19 116 PRO A C 1
ATOM 886 O O . PRO A 1 116 ? 8.812 5.52 15.914 1 84.19 116 PRO A O 1
ATOM 889 N N . ARG A 1 117 ? 9.898 6.523 17.094 1 89.88 117 ARG A N 1
ATOM 890 C CA . ARG A 1 117 ? 10.688 7.348 16.172 1 89.88 117 ARG A CA 1
ATOM 891 C C . ARG A 1 117 ? 9.93 8.617 15.789 1 89.88 117 ARG A C 1
ATOM 893 O O . ARG A 1 117 ? 10.367 9.367 14.914 1 89.88 117 ARG A O 1
ATOM 900 N N . LEU A 1 118 ? 8.805 8.734 16.406 1 90.94 118 LEU A N 1
ATOM 901 C CA . LEU A 1 118 ? 7.996 9.898 16.078 1 90.94 118 LEU A CA 1
ATOM 902 C C . LEU A 1 118 ? 8.805 11.18 16.234 1 90.94 118 LEU A C 1
ATOM 904 O O . LEU A 1 118 ? 8.812 12.031 15.336 1 90.94 118 LEU A O 1
ATOM 908 N N . LYS A 1 119 ? 9.5 11.219 17.359 1 90.25 119 LYS A N 1
ATOM 909 C CA . LYS A 1 119 ? 10.289 12.422 17.641 1 90.25 119 LYS A CA 1
ATOM 910 C C . LYS A 1 119 ? 11.328 12.656 16.547 1 90.25 119 LYS A C 1
ATOM 912 O O . LYS A 1 119 ? 11.492 13.789 16.078 1 90.25 119 LYS A O 1
ATOM 917 N N . HIS A 1 120 ? 11.977 11.57 16.188 1 92.38 120 HIS A N 1
ATOM 918 C CA . HIS A 1 120 ? 12.961 11.641 15.117 1 92.38 120 HIS A CA 1
ATOM 919 C C . HIS A 1 120 ? 12.32 12.07 13.805 1 92.38 120 HIS A C 1
ATOM 921 O O . HIS A 1 120 ? 12.859 12.914 13.086 1 92.38 120 HIS A O 1
ATOM 927 N N . HIS A 1 121 ? 11.125 11.531 13.555 1 92.94 121 HIS A N 1
ATOM 928 C CA . HIS A 1 121 ? 10.414 11.852 12.312 1 92.94 121 HIS A CA 1
ATOM 929 C C . HIS A 1 121 ? 9.922 13.289 12.32 1 92.94 121 HIS A C 1
ATOM 931 O O . HIS A 1 121 ? 9.922 13.961 11.281 1 92.94 121 HIS A O 1
ATOM 937 N N . MET A 1 122 ? 9.531 13.789 13.445 1 93 122 MET A N 1
ATOM 938 C CA . MET A 1 122 ? 9.094 15.172 13.578 1 93 122 MET A CA 1
ATOM 939 C C . MET A 1 122 ? 10.242 16.141 13.289 1 93 122 MET A C 1
ATOM 941 O O . MET A 1 122 ? 10.047 17.156 12.617 1 93 122 MET A O 1
ATOM 945 N N . ALA A 1 123 ? 11.367 15.734 13.836 1 92.56 123 ALA A N 1
ATOM 946 C CA . ALA A 1 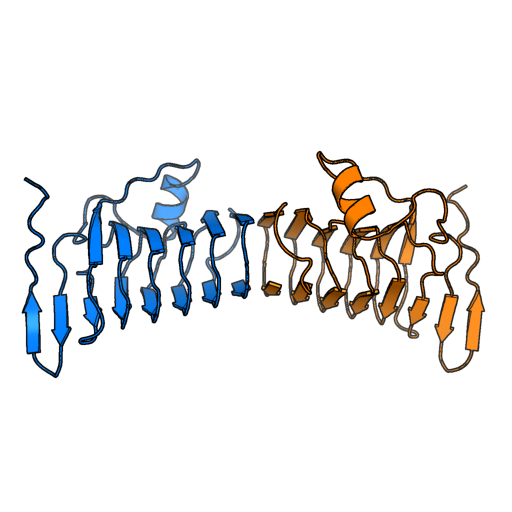123 ? 12.547 16.547 13.594 1 92.56 123 ALA A CA 1
ATOM 947 C C . ALA A 1 123 ? 12.898 16.594 12.109 1 92.56 123 ALA A C 1
ATOM 949 O O . ALA A 1 123 ? 13.219 17.656 11.562 1 92.56 123 ALA A O 1
ATOM 950 N N . LYS A 1 124 ? 12.797 15.492 11.492 1 91.19 124 LYS A N 1
ATOM 951 C CA . LYS A 1 124 ? 13.086 15.406 10.062 1 91.19 124 LYS A CA 1
ATOM 952 C C . LYS A 1 124 ? 12.109 16.25 9.25 1 91.19 124 LYS A C 1
ATOM 954 O O . LYS A 1 124 ? 12.477 16.828 8.227 1 91.19 124 LYS A O 1
ATOM 959 N N . ALA A 1 125 ? 10.891 16.328 9.719 1 92.31 125 ALA A N 1
ATOM 960 C CA . ALA A 1 125 ? 9.859 17.094 9.023 1 92.31 125 ALA A CA 1
ATOM 961 C C . ALA A 1 125 ? 9.891 18.562 9.453 1 92.31 125 ALA A C 1
ATOM 963 O O . ALA A 1 125 ? 9.133 19.375 8.914 1 92.31 125 ALA A O 1
ATOM 964 N N . GLN A 1 126 ? 10.727 18.922 10.414 1 92.38 126 GLN A N 1
ATOM 965 C CA . GLN A 1 126 ? 10.883 20.281 10.922 1 92.38 126 GLN A CA 1
ATOM 966 C C . GLN A 1 126 ? 9.57 20.812 11.492 1 92.38 126 GLN A C 1
ATOM 968 O O . GLN A 1 126 ? 9.188 21.953 11.211 1 92.38 126 GLN A O 1
ATOM 973 N N . LEU A 1 127 ? 8.922 19.938 12.148 1 93.25 127 LEU A N 1
ATOM 974 C CA . LEU A 1 127 ? 7.703 20.328 12.844 1 93.25 127 LEU A CA 1
ATOM 975 C C . LEU A 1 127 ? 7.945 20.438 14.352 1 93.25 127 LEU A C 1
ATOM 977 O O . LEU A 1 127 ? 8.633 19.609 14.938 1 93.25 127 LEU A O 1
ATOM 981 N N . GLN A 1 128 ? 7.43 21.547 14.836 1 89.31 128 GLN A N 1
ATOM 982 C CA . GLN A 1 128 ? 7.594 21.797 16.266 1 89.31 128 GLN A CA 1
ATOM 983 C C . GLN A 1 128 ? 6.293 21.547 17.031 1 89.31 128 GLN A C 1
ATOM 985 O O . GLN A 1 128 ? 5.23 22.016 16.609 1 89.31 128 GLN A O 1
ATOM 990 N N . SER A 1 129 ? 6.434 20.844 18.125 1 84.44 129 SER A N 1
ATOM 991 C CA . SER A 1 129 ? 5.25 20.406 18.859 1 84.44 129 SER A CA 1
ATOM 992 C C . SER A 1 129 ? 4.574 21.578 19.562 1 84.44 129 SER A C 1
ATOM 994 O O . SER A 1 129 ? 3.369 21.547 19.812 1 84.44 129 SER A O 1
ATOM 996 N N . HIS A 1 130 ? 5.277 22.641 19.781 1 84.38 130 HIS A N 1
ATOM 997 C CA . HIS A 1 130 ? 4.73 23.719 20.594 1 84.38 130 HIS A CA 1
ATOM 998 C C . HIS A 1 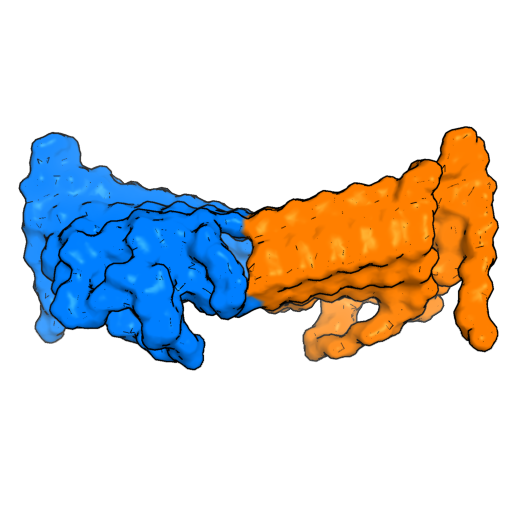130 ? 3.961 24.719 19.734 1 84.38 130 HIS A C 1
ATOM 1000 O O . HIS A 1 130 ? 3.227 25.547 20.25 1 84.38 130 HIS A O 1
ATOM 1006 N N . ILE A 1 131 ? 4.102 24.703 18.516 1 84.94 131 ILE A N 1
ATOM 1007 C CA . ILE A 1 131 ? 3.33 25.531 17.594 1 84.94 131 ILE A CA 1
ATOM 1008 C C . ILE A 1 131 ? 2.193 24.719 16.984 1 84.94 131 ILE A C 1
ATOM 1010 O O . ILE A 1 131 ? 2.42 23.891 16.094 1 84.94 131 ILE A O 1
ATOM 1014 N N . ASN A 1 132 ? 1.021 24.906 17.453 1 92.88 132 ASN A N 1
ATOM 1015 C CA . ASN A 1 132 ? -0.102 24.094 17.016 1 92.88 132 ASN A CA 1
ATOM 1016 C C . ASN A 1 132 ? -1.371 24.922 16.844 1 92.88 132 ASN A C 1
ATOM 1018 O O . ASN A 1 132 ? -1.836 25.547 17.797 1 92.88 132 ASN A O 1
ATOM 1022 N N . MET A 1 133 ? -1.937 24.938 15.641 1 95.25 133 MET A N 1
ATOM 1023 C CA . MET A 1 133 ? -3.104 25.766 15.328 1 95.25 133 MET A CA 1
ATOM 1024 C C . MET A 1 133 ? -4.293 24.891 14.945 1 95.25 133 MET A C 1
ATOM 1026 O O . MET A 1 133 ? -5.184 25.344 14.219 1 95.25 133 MET A O 1
ATOM 1030 N N . TRP A 1 134 ? -4.234 23.625 15.336 1 93.75 134 TRP A N 1
ATOM 1031 C CA . TRP A 1 134 ? -5.258 22.656 14.938 1 93.75 134 TRP A CA 1
ATOM 1032 C C . TRP A 1 134 ? -6.652 23.172 15.266 1 93.75 134 TRP A C 1
ATOM 1034 O O . TRP A 1 134 ? -7.625 22.812 14.594 1 93.75 134 TRP A O 1
ATOM 1044 N N . ASN A 1 135 ? -6.742 24.031 16.266 1 93.19 135 ASN A N 1
ATOM 1045 C CA . ASN A 1 135 ? -8.039 24.469 16.75 1 93.19 135 ASN A CA 1
ATOM 1046 C C . ASN A 1 135 ? -8.43 25.828 16.172 1 93.19 135 ASN A C 1
ATOM 1048 O O . ASN A 1 135 ? -9.383 26.453 16.641 1 93.19 135 ASN A O 1
ATOM 1052 N N . ARG A 1 136 ? -7.797 26.344 15.266 1 94.12 136 ARG A N 1
ATOM 1053 C CA . ARG A 1 136 ? -8.094 27.609 14.609 1 94.12 136 ARG A CA 1
ATOM 1054 C C . ARG A 1 136 ? -8.297 27.422 13.109 1 94.12 136 ARG A C 1
ATOM 1056 O O . ARG A 1 136 ? -7.562 28.016 12.305 1 94.12 136 ARG A O 1
ATOM 1063 N N . PRO A 1 137 ? -9.328 26.672 12.773 1 94.12 137 PRO A N 1
ATOM 1064 C CA . PRO A 1 137 ? -9.547 26.422 11.352 1 94.12 137 PRO A CA 1
ATOM 1065 C C . PRO A 1 137 ? -10.117 27.625 10.617 1 94.12 137 PRO A C 1
ATOM 1067 O O . PRO A 1 137 ? -10.758 28.484 11.234 1 94.12 137 PRO A O 1
ATOM 1070 N N . LEU A 1 138 ? -9.812 27.75 9.312 1 92.38 138 LEU A N 1
ATOM 1071 C CA . LEU A 1 138 ? -10.406 28.719 8.398 1 92.38 138 LEU A CA 1
ATOM 1072 C C . LEU A 1 138 ? -11.32 28.031 7.398 1 92.38 138 LEU A C 1
ATOM 1074 O O . LEU A 1 138 ? -10.945 27.031 6.793 1 92.38 138 LEU A O 1
ATOM 1078 N N . HIS A 1 139 ? -12.516 28.438 7.379 1 90.56 139 HIS A N 1
ATOM 1079 C CA . HIS A 1 139 ? -13.469 27.891 6.414 1 90.56 139 HIS A CA 1
ATOM 1080 C C . HIS A 1 139 ? -13.641 28.828 5.223 1 90.56 139 HIS A C 1
ATOM 1082 O O . HIS A 1 139 ? -14 29.984 5.391 1 90.56 139 HIS A O 1
ATOM 1088 N N . LEU A 1 140 ? -13.266 28.312 4.102 1 87.69 140 LEU A N 1
ATOM 1089 C CA . LEU A 1 140 ? -13.383 29.094 2.877 1 87.69 140 LEU A CA 1
ATOM 1090 C C . LEU A 1 140 ? -14.578 28.625 2.049 1 87.69 140 LEU A C 1
ATOM 1092 O O . LEU A 1 140 ? -14.586 27.516 1.536 1 87.69 140 LEU A O 1
ATOM 1096 N N . GLU A 1 141 ? -15.664 29.391 2.15 1 79.5 141 GLU A N 1
ATOM 1097 C CA . GLU A 1 141 ? -16.859 29.125 1.358 1 79.5 141 GLU A CA 1
ATOM 1098 C C . GLU A 1 141 ? -17.172 30.297 0.424 1 79.5 141 GLU A C 1
ATOM 1100 O O . GLU A 1 141 ? -17.219 31.453 0.857 1 79.5 141 GLU A O 1
ATOM 1105 N N . CYS A 1 142 ? -17.672 29.875 -0.859 1 65.25 142 CYS A N 1
ATOM 1106 C CA . CYS A 1 142 ? -18.172 30.812 -1.859 1 65.25 142 CYS A CA 1
ATOM 1107 C C . CYS A 1 142 ? -17.562 32.188 -1.676 1 65.25 142 CYS A C 1
ATOM 1109 O O . CYS A 1 142 ? -18.281 33.188 -1.547 1 65.25 142 CYS A O 1
ATOM 1111 N N . GLY A 1 143 ? -16.312 32.406 -1.515 1 59.66 143 GLY A N 1
ATOM 1112 C CA . GLY A 1 143 ? -15.711 33.719 -1.451 1 59.66 143 GLY A CA 1
ATOM 1113 C C . GLY A 1 143 ? -15.688 34.281 -0.05 1 59.66 143 GLY A C 1
ATOM 1114 O O . GLY A 1 143 ? -15.211 35.406 0.157 1 59.66 143 GLY A O 1
ATOM 1115 N N . ARG A 1 144 ? -16.328 33.75 0.955 1 66.06 144 ARG A N 1
ATOM 1116 C CA . ARG A 1 144 ? -16.312 34.25 2.324 1 66.06 144 ARG A CA 1
ATOM 1117 C C . ARG A 1 144 ? -15.43 33.375 3.217 1 66.06 144 ARG A C 1
ATOM 1119 O O . ARG A 1 144 ? -15.352 32.156 3.033 1 66.06 144 ARG A O 1
ATOM 1126 N N . ILE A 1 145 ? -14.445 33.938 3.871 1 66.69 145 ILE A N 1
ATOM 1127 C CA . ILE A 1 145 ? -13.586 33.312 4.855 1 66.69 145 ILE A CA 1
ATOM 1128 C C . ILE A 1 145 ? -14.242 33.375 6.234 1 66.69 145 ILE A C 1
ATOM 1130 O O . ILE A 1 145 ? -14.57 34.438 6.723 1 66.69 145 ILE A O 1
ATOM 1134 N N . ARG A 1 146 ? -14.867 32.25 6.754 1 62.09 146 ARG A N 1
ATOM 1135 C CA . ARG A 1 146 ? -15.406 32.188 8.109 1 62.09 146 ARG A CA 1
ATOM 1136 C C . ARG A 1 146 ? -14.438 31.5 9.055 1 62.09 146 ARG A C 1
ATOM 1138 O O . ARG A 1 146 ? -13.82 30.484 8.703 1 62.09 146 ARG A O 1
ATOM 1145 N N . GLU A 1 147 ? -13.945 32.156 10.086 1 58.78 147 GLU A N 1
ATOM 1146 C CA . GLU A 1 147 ? -13.18 31.531 11.156 1 58.78 147 GLU A CA 1
ATOM 1147 C C . GLU A 1 147 ? -14.078 30.656 12.039 1 58.78 147 GLU A C 1
ATOM 1149 O O . GLU A 1 147 ? -15.172 31.062 12.414 1 58.78 147 GLU A O 1
ATOM 1154 N N . VAL A 1 148 ? -14.094 29.422 11.852 1 53.06 148 VAL A N 1
ATOM 1155 C CA . VAL A 1 148 ? -14.953 28.547 12.648 1 53.06 148 VAL A CA 1
ATOM 1156 C C . VAL A 1 148 ? -14.297 28.281 14 1 53.06 148 VAL A C 1
ATOM 1158 O O . VAL A 1 148 ? -13.141 27.859 14.055 1 53.06 148 VAL A O 1
ATOM 1161 N N . ARG A 1 149 ? -14.625 29.062 15.062 1 44.34 149 ARG A N 1
ATOM 1162 C CA . ARG A 1 149 ? -14.219 28.719 16.422 1 44.34 149 ARG A CA 1
ATOM 1163 C C . ARG A 1 149 ? -14.773 27.375 16.844 1 44.34 149 ARG A C 1
ATOM 1165 O O . ARG A 1 149 ? -15.977 27.141 16.766 1 44.34 149 ARG A O 1
ATOM 1172 N N . PHE A 1 150 ? -14.031 26.234 16.812 1 45.19 150 PHE A N 1
ATOM 1173 C CA . PHE A 1 150 ? -14.391 24.891 17.234 1 45.19 150 PHE A CA 1
ATOM 1174 C C . PHE A 1 150 ? -14.727 24.859 18.734 1 45.19 150 PHE A C 1
ATOM 1176 O O . PHE A 1 150 ? -13.984 25.422 19.547 1 45.19 150 PHE A O 1
ATOM 1183 N N . GLN A 1 151 ? -15.93 24.906 19.078 1 36.88 151 GLN A N 1
ATOM 1184 C CA . GLN A 1 151 ? -16.375 24.625 20.438 1 36.88 151 GLN A CA 1
ATOM 1185 C C . GLN A 1 151 ? -15.859 23.281 20.922 1 36.88 151 GLN A C 1
ATOM 1187 O O . GLN A 1 151 ? -15.992 22.281 20.219 1 36.88 151 GLN A O 1
ATOM 1192 N N . LEU A 1 152 ? -14.828 23.312 21.797 1 36.97 152 LEU A N 1
ATOM 1193 C CA . LEU A 1 152 ? -14.414 22.125 22.531 1 36.97 152 LEU A CA 1
ATOM 1194 C C . LEU A 1 152 ? -15.633 21.375 23.062 1 36.97 152 LEU A C 1
ATOM 1196 O O . LEU A 1 152 ? -16.656 21.984 23.391 1 36.97 152 LEU A O 1
ATOM 1200 N N . PRO A 1 153 ? -15.805 20.062 22.656 1 35.59 153 PRO A N 1
ATOM 1201 C CA . PRO A 1 153 ? -16.906 19.469 23.422 1 35.59 153 PRO A CA 1
ATOM 1202 C C . PRO A 1 153 ? -16.859 19.844 24.906 1 35.59 153 PRO A C 1
ATOM 1204 O O . PRO A 1 153 ? -15.789 19.75 25.531 1 35.59 153 PRO A O 1
ATOM 1207 N N . SER A 1 154 ? -17.734 20.703 25.359 1 31.97 154 SER A N 1
ATOM 1208 C CA . SER A 1 154 ? -17.922 20.922 26.781 1 31.97 154 SER A CA 1
ATOM 1209 C C . SER A 1 154 ? -18.203 19.609 27.516 1 31.97 154 SER A C 1
ATOM 1211 O O . SER A 1 154 ? -18.891 18.734 26.984 1 31.97 154 SER A O 1
ATOM 1213 N N . MET B 1 1 ? -6.547 -3.496 -5.914 1 90.94 1 MET B N 1
ATOM 1214 C CA . MET B 1 1 ? -5.543 -2.969 -4.992 1 90.94 1 MET B CA 1
ATOM 1215 C C . MET B 1 1 ? -4.25 -2.631 -5.723 1 90.94 1 MET B C 1
ATOM 1217 O O . MET B 1 1 ? -3.807 -3.391 -6.586 1 90.94 1 MET B O 1
ATOM 1221 N N . TYR B 1 2 ? -3.768 -1.431 -5.473 1 92.56 2 TYR B N 1
ATOM 1222 C CA . TYR B 1 2 ? -2.604 -0.957 -6.215 1 92.56 2 TYR B CA 1
ATOM 1223 C C . TYR B 1 2 ? -1.562 -0.364 -5.27 1 92.56 2 TYR B C 1
ATOM 1225 O O . TYR B 1 2 ? -1.886 0.476 -4.426 1 92.56 2 TYR B O 1
ATOM 1233 N N . ILE B 1 3 ? -0.35 -0.859 -5.355 1 92.19 3 ILE B N 1
ATOM 1234 C CA . ILE B 1 3 ? 0.796 -0.344 -4.617 1 92.19 3 ILE B CA 1
ATOM 1235 C C . ILE B 1 3 ? 1.88 0.11 -5.594 1 92.19 3 ILE B C 1
ATOM 1237 O O . ILE B 1 3 ? 2.33 -0.669 -6.434 1 92.19 3 ILE B O 1
ATOM 1241 N N . CYS B 1 4 ? 2.236 1.344 -5.41 1 93.19 4 CYS B N 1
ATOM 1242 C CA . CYS B 1 4 ? 3.182 1.86 -6.395 1 93.19 4 CYS B CA 1
ATOM 1243 C C . CYS B 1 4 ? 4.23 2.744 -5.73 1 93.19 4 CYS B C 1
ATOM 1245 O O . CYS B 1 4 ? 3.912 3.521 -4.828 1 93.19 4 CYS B O 1
ATOM 1247 N N . GLU B 1 5 ? 5.48 2.615 -6.152 1 90.62 5 GLU B N 1
ATOM 1248 C CA . GLU B 1 5 ? 6.598 3.498 -5.836 1 90.62 5 GLU B CA 1
ATOM 1249 C C . GLU B 1 5 ? 6.918 3.471 -4.348 1 90.62 5 GLU B C 1
ATOM 1251 O O . GLU B 1 5 ? 7.164 4.516 -3.74 1 90.62 5 GLU B O 1
ATOM 1256 N N . LEU B 1 6 ? 6.789 2.287 -3.803 1 88.19 6 LEU B N 1
ATOM 1257 C CA . LEU B 1 6 ? 7.277 2.086 -2.443 1 88.19 6 LEU B CA 1
ATOM 1258 C C . LEU B 1 6 ? 8.797 1.937 -2.426 1 88.19 6 LEU B C 1
ATOM 1260 O O . LEU B 1 6 ? 9.359 1.174 -3.215 1 88.19 6 LEU B O 1
ATOM 1264 N N . VAL B 1 7 ? 9.391 2.785 -1.606 1 86.69 7 VAL B N 1
ATOM 1265 C CA . VAL B 1 7 ? 10.844 2.709 -1.538 1 86.69 7 VAL B CA 1
ATOM 1266 C C . VAL B 1 7 ? 11.281 2.508 -0.09 1 86.69 7 VAL B C 1
ATOM 1268 O O . VAL B 1 7 ? 10.836 3.229 0.806 1 86.69 7 VAL B O 1
ATOM 1271 N N . ASP B 1 8 ? 12.133 1.507 0.171 1 84.38 8 ASP B N 1
ATOM 1272 C CA . ASP B 1 8 ? 12.812 1.271 1.444 1 84.38 8 ASP B CA 1
ATOM 1273 C C . ASP B 1 8 ? 11.805 1.149 2.586 1 84.38 8 ASP B C 1
ATOM 1275 O O . ASP B 1 8 ? 11.766 1.998 3.479 1 84.38 8 ASP B O 1
ATOM 1279 N N . GLY B 1 9 ? 11.203 0.04 2.674 1 85.12 9 GLY B N 1
ATOM 1280 C CA . GLY B 1 9 ? 10.227 -0.114 3.74 1 85.12 9 GLY B CA 1
ATOM 1281 C C . GLY B 1 9 ? 9.555 -1.474 3.742 1 85.12 9 GLY B C 1
ATOM 1282 O O . GLY B 1 9 ? 9.938 -2.365 2.982 1 85.12 9 GLY B O 1
ATOM 1283 N N . LEU B 1 10 ? 8.797 -1.6 4.738 1 89.38 10 LEU B N 1
ATOM 1284 C CA . LEU B 1 10 ? 7.992 -2.801 4.914 1 89.38 10 LEU B CA 1
ATOM 1285 C C . LEU B 1 10 ? 6.504 -2.467 4.855 1 89.38 10 LEU B C 1
ATOM 1287 O O . LEU B 1 10 ? 6.047 -1.528 5.508 1 89.38 10 LEU B O 1
ATOM 1291 N N . THR B 1 11 ? 5.863 -3.107 3.979 1 90.06 11 THR B N 1
ATOM 1292 C CA . THR B 1 11 ? 4.414 -2.961 3.885 1 90.06 11 THR B CA 1
ATOM 1293 C C . THR B 1 11 ? 3.719 -4.297 4.125 1 90.06 11 THR B C 1
ATOM 1295 O O . THR B 1 11 ? 4.137 -5.324 3.59 1 90.06 11 THR B O 1
ATOM 1298 N N . ALA B 1 12 ? 2.758 -4.199 4.914 1 90.62 12 ALA B N 1
ATOM 1299 C CA . ALA B 1 12 ? 1.954 -5.383 5.195 1 90.62 12 ALA B CA 1
ATOM 1300 C C . ALA B 1 12 ? 0.463 -5.074 5.094 1 90.62 12 ALA B C 1
ATOM 1302 O O . ALA B 1 12 ? 0.012 -4.012 5.535 1 90.62 12 ALA B O 1
ATOM 1303 N N . HIS B 1 13 ? -0.221 -5.941 4.371 1 89.69 13 HIS B N 1
ATOM 1304 C CA . HIS B 1 13 ? -1.676 -5.883 4.285 1 89.69 13 HIS B CA 1
ATOM 1305 C C . HIS B 1 13 ? -2.307 -7.207 4.707 1 89.69 13 HIS B C 1
ATOM 1307 O O . HIS B 1 13 ? -1.877 -8.273 4.262 1 89.69 13 HI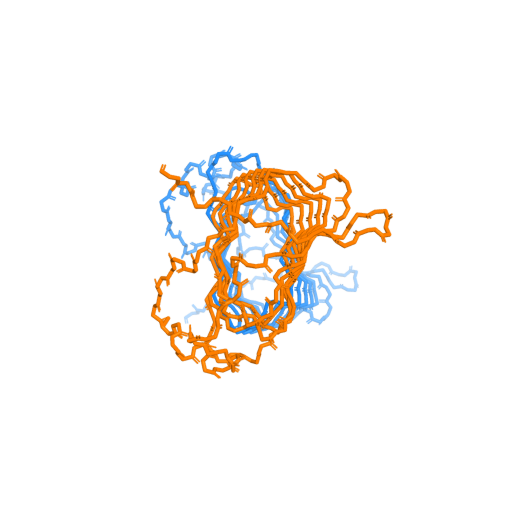S B O 1
ATOM 1313 N N . MET B 1 14 ? -3.221 -7.055 5.594 1 85.88 14 MET B N 1
ATOM 1314 C CA . MET B 1 14 ? -3.963 -8.234 6.027 1 85.88 14 MET B CA 1
ATOM 1315 C C . MET B 1 14 ? -5.465 -8.031 5.844 1 85.88 14 M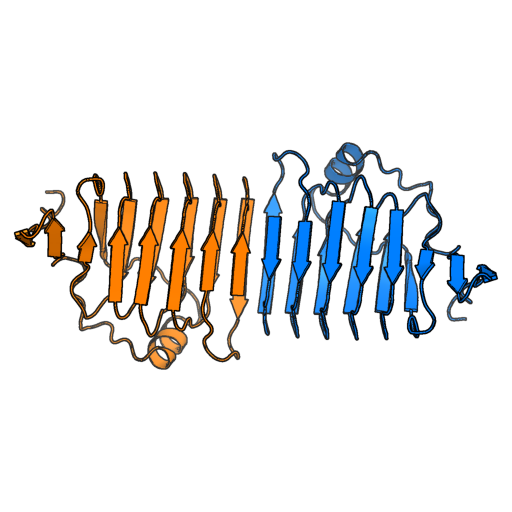ET B C 1
ATOM 1317 O O . MET B 1 14 ? -5.996 -6.977 6.184 1 85.88 14 MET B O 1
ATOM 1321 N N . GLY B 1 15 ? -6.066 -8.977 5.109 1 80.12 15 GLY B N 1
ATOM 1322 C CA . GLY B 1 15 ? -7.508 -8.953 4.918 1 80.12 15 GLY B CA 1
ATOM 1323 C C . GLY B 1 15 ? -8.125 -10.336 4.848 1 80.12 15 GLY B C 1
ATOM 1324 O O . GLY B 1 15 ? -7.461 -11.297 4.441 1 80.12 15 GLY B O 1
ATOM 1325 N N . ASP B 1 16 ? -9.227 -10.578 5.562 1 70.5 16 ASP B N 1
ATOM 1326 C CA . ASP B 1 16 ? -9.812 -11.914 5.594 1 70.5 16 ASP B CA 1
ATOM 1327 C C . ASP B 1 16 ? -11.164 -11.938 4.879 1 70.5 16 ASP B C 1
ATOM 1329 O O . ASP B 1 16 ? -11.547 -12.961 4.309 1 70.5 16 ASP B O 1
ATOM 1333 N N . ASP B 1 17 ? -11.82 -10.93 4.996 1 71.56 17 ASP B N 1
ATOM 1334 C CA . ASP B 1 17 ? -13.242 -11.07 4.684 1 71.56 17 ASP B CA 1
ATOM 1335 C C . ASP B 1 17 ? -13.594 -10.367 3.375 1 71.56 17 ASP B C 1
ATOM 1337 O O . ASP B 1 17 ? -14.766 -10.195 3.051 1 71.56 17 ASP B O 1
ATOM 1341 N N . THR B 1 18 ? -12.531 -10.188 2.662 1 72.5 18 THR B N 1
ATOM 1342 C CA . THR B 1 18 ? -12.875 -9.461 1.442 1 72.5 18 THR B CA 1
ATOM 1343 C C . THR B 1 18 ? -12.812 -10.383 0.229 1 72.5 18 THR B C 1
ATOM 1345 O O . THR B 1 18 ? -12.125 -11.414 0.259 1 72.5 18 THR B O 1
ATOM 1348 N N . ALA B 1 19 ? -13.703 -10.07 -0.683 1 82 19 ALA B N 1
ATOM 1349 C CA . ALA B 1 19 ? -13.641 -10.773 -1.961 1 82 19 ALA B CA 1
ATOM 1350 C C . ALA B 1 19 ? -12.266 -10.617 -2.605 1 82 19 ALA B C 1
ATOM 1352 O O . ALA B 1 19 ? -11.656 -9.555 -2.52 1 82 19 ALA B O 1
ATOM 1353 N N . PRO B 1 20 ? -11.812 -11.742 -3.084 1 87.94 20 PRO B N 1
ATOM 1354 C CA . PRO B 1 20 ? -10.531 -11.617 -3.779 1 87.94 20 PRO B CA 1
ATOM 1355 C C . PRO B 1 20 ? -10.531 -10.5 -4.82 1 87.94 20 PRO B C 1
ATOM 1357 O O . PRO B 1 20 ? -11.539 -10.281 -5.496 1 87.94 20 PRO B O 1
ATOM 1360 N N . CYS B 1 21 ? -9.477 -9.75 -4.789 1 89.12 21 CYS B N 1
ATOM 1361 C CA . CYS B 1 21 ? -9.352 -8.648 -5.738 1 89.12 21 CYS B CA 1
ATOM 1362 C C . CYS B 1 21 ? -8.039 -8.742 -6.504 1 89.12 21 CYS B C 1
ATOM 1364 O O . CYS B 1 21 ? -7.207 -9.609 -6.227 1 89.12 21 CYS B O 1
ATOM 1366 N N . ASP B 1 22 ? -8 -7.969 -7.605 1 95.5 22 ASP B N 1
ATOM 1367 C CA . ASP B 1 22 ? -6.754 -7.898 -8.367 1 95.5 22 ASP B CA 1
ATOM 1368 C C . ASP B 1 22 ? -5.719 -7.039 -7.648 1 95.5 22 ASP B C 1
ATOM 1370 O O . ASP B 1 22 ? -6.059 -6.02 -7.047 1 95.5 22 ASP B O 1
ATOM 1374 N N . LEU B 1 23 ? -4.492 -7.477 -7.746 1 96.31 23 LEU B N 1
ATOM 1375 C CA . LEU B 1 23 ? -3.389 -6.77 -7.102 1 96.31 23 LEU B CA 1
ATOM 1376 C C . LEU B 1 23 ? -2.357 -6.32 -8.133 1 96.31 23 LEU B C 1
ATOM 1378 O O . LEU B 1 23 ? -1.962 -7.102 -9 1 96.31 23 LEU B O 1
ATOM 1382 N N . LYS B 1 24 ? -1.999 -5.129 -8.062 1 97.06 24 LYS B N 1
ATOM 1383 C CA . LYS B 1 24 ? -0.932 -4.594 -8.906 1 97.06 24 LYS B CA 1
ATOM 1384 C C . LYS B 1 24 ? 0.157 -3.938 -8.062 1 97.06 24 LYS B C 1
ATOM 1386 O O . LYS B 1 24 ? -0.128 -3.059 -7.25 1 97.06 24 LYS B O 1
ATOM 1391 N N . ILE B 1 25 ? 1.33 -4.348 -8.227 1 97.31 25 ILE B N 1
ATOM 1392 C CA . ILE B 1 25 ? 2.508 -3.773 -7.582 1 97.31 25 ILE B CA 1
ATOM 1393 C C . ILE B 1 25 ? 3.471 -3.25 -8.641 1 97.31 25 ILE B C 1
ATOM 1395 O O . ILE B 1 25 ? 3.904 -4 -9.523 1 97.31 25 ILE B O 1
ATOM 1399 N N . ARG B 1 26 ? 3.734 -1.999 -8.492 1 96.69 26 ARG B N 1
ATOM 1400 C CA . ARG B 1 26 ? 4.559 -1.416 -9.547 1 96.69 26 ARG B CA 1
ATOM 1401 C C . ARG B 1 26 ? 5.637 -0.51 -8.953 1 96.69 26 ARG B C 1
ATOM 1403 O O . ARG B 1 26 ? 5.387 0.212 -7.988 1 96.69 26 ARG B O 1
ATOM 1410 N N . ARG B 1 27 ? 6.816 -0.549 -9.477 1 96.19 27 ARG B N 1
ATOM 1411 C CA . ARG B 1 27 ? 7.906 0.39 -9.242 1 96.19 27 ARG B CA 1
ATOM 1412 C C . ARG B 1 27 ? 8.258 0.461 -7.758 1 96.19 27 ARG B C 1
ATOM 1414 O O . ARG B 1 27 ? 8.367 1.551 -7.191 1 96.19 27 ARG B O 1
ATOM 1421 N N . CYS B 1 28 ? 8.344 -0.67 -7.199 1 94.75 28 CYS B N 1
ATOM 1422 C CA . CYS B 1 28 ? 8.781 -0.741 -5.812 1 94.75 28 CYS B CA 1
ATOM 1423 C C . CYS B 1 28 ? 10.234 -1.211 -5.719 1 94.75 28 CYS B C 1
ATOM 1425 O O . CYS B 1 28 ? 10.672 -2.027 -6.527 1 94.75 28 CYS B O 1
ATOM 1427 N N . SER B 1 29 ? 10.945 -0.598 -4.781 1 93.75 29 SER B N 1
ATOM 1428 C CA . SER B 1 29 ? 12.352 -0.96 -4.656 1 93.75 29 SER B CA 1
ATOM 1429 C C . SER B 1 29 ? 12.781 -1.018 -3.191 1 93.75 29 SER B C 1
ATOM 1431 O O . SER B 1 29 ? 12.242 -0.287 -2.355 1 93.75 29 SER B O 1
ATOM 1433 N N . LYS B 1 30 ? 13.695 -1.93 -2.939 1 93.44 30 LYS B N 1
ATOM 1434 C CA . LYS B 1 30 ? 14.297 -2.07 -1.615 1 93.44 30 LYS B CA 1
ATOM 1435 C C . LYS B 1 30 ? 13.227 -2.195 -0.537 1 93.44 30 LYS B C 1
ATOM 1437 O O . LYS B 1 30 ? 13.273 -1.498 0.479 1 93.44 30 LYS B O 1
ATOM 1442 N N . SER B 1 31 ? 12.25 -3 -0.868 1 93.38 31 SER B N 1
ATOM 1443 C CA . SER B 1 31 ? 11.086 -3.057 0.015 1 93.38 31 SER B CA 1
ATOM 1444 C C . SER B 1 31 ? 10.68 -4.5 0.298 1 93.38 31 SER B C 1
ATOM 1446 O O . SER B 1 31 ? 11.039 -5.41 -0.448 1 93.38 31 SER B O 1
ATOM 1448 N N . ASN B 1 32 ? 10.07 -4.719 1.392 1 95.25 32 ASN B N 1
ATOM 1449 C CA . ASN B 1 32 ? 9.414 -5.965 1.755 1 95.25 32 ASN B CA 1
ATOM 1450 C C . ASN B 1 32 ? 7.895 -5.812 1.775 1 95.25 32 ASN B C 1
ATOM 1452 O O . ASN B 1 32 ? 7.355 -5.016 2.547 1 95.25 32 ASN B O 1
ATOM 1456 N N . ILE B 1 33 ? 7.207 -6.574 0.926 1 96.06 33 ILE B N 1
ATOM 1457 C CA . ILE B 1 33 ? 5.773 -6.398 0.742 1 96.06 33 ILE B CA 1
ATOM 1458 C C . ILE B 1 33 ? 5.043 -7.688 1.11 1 96.06 33 ILE B C 1
ATOM 1460 O O . ILE B 1 33 ? 5.293 -8.742 0.52 1 96.06 33 ILE B O 1
ATOM 1464 N N . TYR B 1 34 ? 4.18 -7.617 2.053 1 95.69 34 TYR B N 1
ATOM 1465 C CA . TYR B 1 34 ? 3.379 -8.742 2.508 1 95.69 34 TYR B CA 1
ATOM 1466 C C . TYR B 1 34 ? 1.893 -8.477 2.314 1 95.69 34 TYR B C 1
ATOM 1468 O O . TYR B 1 34 ? 1.315 -7.629 3.004 1 95.69 34 TYR B O 1
ATOM 1476 N N . ILE B 1 35 ? 1.292 -9.117 1.394 1 94.75 35 ILE B N 1
ATOM 1477 C CA . ILE B 1 35 ? -0.152 -9.047 1.197 1 94.75 35 ILE B CA 1
ATOM 1478 C C . ILE B 1 35 ? -0.78 -10.406 1.504 1 94.75 35 ILE B C 1
ATOM 1480 O O . ILE B 1 35 ? -0.817 -11.289 0.643 1 94.75 35 ILE B O 1
ATOM 1484 N N . LEU B 1 36 ? -1.285 -10.578 2.668 1 92.56 36 LEU B N 1
ATOM 1485 C CA . LEU B 1 36 ? -1.751 -11.875 3.145 1 92.56 36 LEU B CA 1
ATOM 1486 C C . LEU B 1 36 ? -3.273 -11.953 3.102 1 92.56 36 LEU B C 1
ATOM 1488 O O . LEU B 1 36 ? -3.928 -11.969 4.145 1 92.56 36 LEU B O 1
ATOM 1492 N N . GLN B 1 37 ? -3.812 -12.062 2.061 1 92.06 37 GLN B N 1
ATOM 1493 C CA . GLN B 1 37 ? -5.23 -12.227 1.757 1 92.06 37 GLN B CA 1
ATOM 1494 C C . GLN B 1 37 ? -5.43 -12.938 0.421 1 92.06 37 GLN B C 1
ATOM 1496 O O . GLN B 1 37 ? -4.508 -13.016 -0.389 1 92.06 37 GLN B O 1
ATOM 1501 N N . PRO B 1 38 ? -6.629 -13.539 0.208 1 93.75 38 PRO B N 1
ATOM 1502 C CA . PRO B 1 38 ? -6.871 -14.102 -1.122 1 93.75 38 PRO B CA 1
ATOM 1503 C C . PRO B 1 38 ? -6.809 -13.055 -2.229 1 93.75 38 PRO B C 1
ATOM 1505 O O . PRO B 1 38 ? -7.27 -11.922 -2.039 1 93.75 38 PRO B O 1
ATOM 1508 N N . ILE B 1 39 ? -6.223 -13.43 -3.355 1 95.44 39 ILE B N 1
ATOM 1509 C CA . ILE B 1 39 ? -6.043 -12.531 -4.484 1 95.44 39 ILE B CA 1
ATOM 1510 C C . ILE B 1 39 ? -6.559 -13.188 -5.762 1 95.44 39 ILE B C 1
ATOM 1512 O O . ILE B 1 39 ? -6.379 -14.391 -5.965 1 95.44 39 ILE B O 1
ATOM 1516 N N . ARG B 1 40 ? -7.25 -12.391 -6.523 1 96.62 40 ARG B N 1
ATOM 1517 C CA . ARG B 1 40 ? -7.766 -12.938 -7.773 1 96.62 40 ARG B CA 1
ATOM 1518 C C . ARG B 1 40 ? -6.66 -13.062 -8.82 1 96.62 40 ARG B C 1
ATOM 1520 O O . ARG B 1 40 ? -6.379 -14.156 -9.312 1 96.62 40 ARG B O 1
ATOM 1527 N N . ASN B 1 41 ? -6.047 -11.984 -9.219 1 98.44 41 ASN B N 1
ATOM 1528 C CA . ASN B 1 41 ? -4.879 -11.891 -10.086 1 98.44 41 ASN B CA 1
ATOM 1529 C C . ASN B 1 41 ? -3.842 -10.922 -9.539 1 98.44 41 ASN B C 1
ATOM 1531 O O . ASN B 1 41 ? -4.184 -9.992 -8.797 1 98.44 41 ASN B O 1
ATOM 1535 N N . ALA B 1 42 ? -2.633 -11.109 -9.898 1 98.44 42 ALA B N 1
ATOM 1536 C CA . ALA B 1 42 ? -1.58 -10.211 -9.422 1 98.44 42 ALA B CA 1
ATOM 1537 C C . ALA B 1 42 ? -0.608 -9.859 -10.547 1 98.44 42 ALA B C 1
ATOM 1539 O O . ALA B 1 42 ? -0.272 -10.711 -11.375 1 98.44 42 ALA B O 1
ATOM 1540 N N . VAL B 1 43 ? -0.23 -8.648 -10.617 1 98.62 43 VAL B N 1
ATOM 1541 C CA . VAL B 1 43 ? 0.782 -8.172 -11.555 1 98.62 43 VAL B CA 1
ATOM 1542 C C . VAL B 1 43 ? 1.884 -7.438 -10.789 1 98.62 43 VAL B C 1
ATOM 1544 O O . VAL B 1 43 ? 1.606 -6.5 -10.031 1 98.62 43 VAL B O 1
ATOM 1547 N N . ILE B 1 44 ? 3.035 -7.875 -10.945 1 98.44 44 ILE B N 1
ATOM 1548 C CA . ILE B 1 44 ? 4.219 -7.234 -10.383 1 98.44 44 ILE B CA 1
ATOM 1549 C C . ILE B 1 44 ? 5.105 -6.703 -11.5 1 98.44 44 ILE B C 1
ATOM 1551 O O . ILE B 1 44 ? 5.59 -7.473 -12.336 1 98.44 44 ILE B O 1
ATOM 1555 N N . HIS B 1 45 ? 5.273 -5.445 -11.477 1 98.31 45 HIS B N 1
ATOM 1556 C CA . HIS B 1 45 ? 5.914 -4.809 -12.625 1 98.31 45 HIS B CA 1
ATOM 1557 C C . HIS B 1 45 ? 6.984 -3.818 -12.18 1 98.31 45 HIS B C 1
ATOM 1559 O O . HIS B 1 45 ? 6.742 -2.99 -11.297 1 98.31 45 HIS B O 1
ATOM 1565 N N . LYS B 1 46 ? 8.156 -3.873 -12.68 1 98.06 46 LYS B N 1
ATOM 1566 C CA . LYS B 1 46 ? 9.25 -2.914 -12.516 1 98.06 46 LYS B CA 1
ATOM 1567 C C . LYS B 1 46 ? 9.625 -2.766 -11.039 1 98.06 46 LYS B C 1
ATOM 1569 O O . LYS B 1 46 ? 9.727 -1.647 -10.531 1 98.06 46 LYS B O 1
ATOM 1574 N N . CYS B 1 47 ? 9.797 -3.855 -10.422 1 97.94 47 CYS B N 1
ATOM 1575 C CA . CYS B 1 47 ? 10.258 -3.869 -9.039 1 97.94 47 CYS B CA 1
ATOM 1576 C C . CYS B 1 47 ? 11.68 -4.406 -8.938 1 97.94 47 CYS B C 1
ATOM 1578 O O . CYS B 1 47 ? 12.094 -5.242 -9.75 1 97.94 47 CYS B O 1
ATOM 1580 N N . HIS B 1 48 ? 12.445 -3.883 -8.016 1 98.06 48 HIS B N 1
ATOM 1581 C CA . HIS B 1 48 ? 13.797 -4.398 -7.836 1 98.06 48 HIS B CA 1
ATOM 1582 C C . HIS B 1 48 ? 14.211 -4.359 -6.367 1 98.06 48 HIS B C 1
ATOM 1584 O O . HIS B 1 48 ? 13.727 -3.523 -5.602 1 98.06 48 HIS B O 1
ATOM 1590 N N . ASP B 1 49 ? 15.086 -5.32 -6.031 1 97.81 49 ASP B N 1
ATOM 1591 C CA . ASP B 1 49 ? 15.617 -5.434 -4.676 1 97.81 49 ASP B CA 1
ATOM 1592 C C . ASP B 1 49 ? 14.492 -5.527 -3.65 1 97.81 49 ASP B C 1
ATOM 1594 O O . ASP B 1 49 ? 14.516 -4.844 -2.625 1 97.81 49 ASP B O 1
ATOM 1598 N N . THR B 1 50 ? 13.516 -6.32 -4.051 1 96.75 50 THR B N 1
ATOM 1599 C CA . THR B 1 50 ? 12.297 -6.352 -3.244 1 96.75 50 THR B CA 1
ATOM 1600 C C . THR B 1 50 ? 11.914 -7.789 -2.908 1 96.75 50 THR B C 1
ATOM 1602 O O . THR B 1 50 ? 12.195 -8.711 -3.676 1 96.75 50 THR B O 1
ATOM 1605 N N . ARG B 1 51 ? 11.305 -8.008 -1.76 1 97.69 51 ARG B N 1
ATOM 1606 C CA . ARG B 1 51 ? 10.695 -9.266 -1.354 1 97.69 51 ARG B CA 1
ATOM 1607 C C . ARG B 1 51 ? 9.18 -9.141 -1.269 1 97.69 51 ARG B C 1
ATOM 1609 O O . ARG B 1 51 ? 8.664 -8.25 -0.585 1 97.69 51 ARG B O 1
ATOM 1616 N N . ILE B 1 52 ? 8.469 -10.023 -1.95 1 98.25 52 ILE B N 1
ATOM 1617 C CA . ILE B 1 52 ? 7.016 -9.953 -2.033 1 98.25 52 ILE B CA 1
ATOM 1618 C C . ILE B 1 52 ? 6.41 -11.281 -1.582 1 98.25 52 ILE B C 1
ATOM 1620 O O . ILE B 1 52 ? 6.75 -12.336 -2.113 1 98.25 52 ILE B O 1
ATOM 1624 N N . VAL B 1 53 ? 5.613 -11.258 -0.599 1 98 53 VAL B N 1
ATOM 1625 C CA . VAL B 1 53 ? 4.898 -12.422 -0.088 1 98 53 VAL B CA 1
ATOM 1626 C C . VAL B 1 53 ? 3.393 -12.211 -0.238 1 98 53 VAL B C 1
ATOM 1628 O O . VAL B 1 53 ? 2.836 -11.258 0.318 1 98 53 VAL B O 1
ATOM 1631 N N . LEU B 1 54 ? 2.785 -13.031 -0.943 1 97.12 54 LEU B N 1
ATOM 1632 C CA . LEU B 1 54 ? 1.367 -12.867 -1.237 1 97.12 54 LEU B CA 1
ATOM 1633 C C . LEU B 1 54 ? 0.56 -14.047 -0.713 1 97.12 54 LEU B C 1
ATOM 1635 O O . LEU B 1 54 ? 1.078 -15.164 -0.609 1 97.12 54 LEU B O 1
ATOM 1639 N N . GLY B 1 55 ? -0.695 -13.773 -0.344 1 95.38 55 GLY B N 1
ATOM 1640 C CA . GLY B 1 55 ? -1.646 -14.867 -0.22 1 95.38 55 GLY B CA 1
ATOM 1641 C C . GLY B 1 55 ? -1.915 -15.578 -1.534 1 95.38 55 GLY B C 1
ATOM 1642 O O . GLY B 1 55 ? -1.403 -15.172 -2.58 1 95.38 55 GLY B O 1
ATOM 1643 N N . PRO B 1 56 ? -2.717 -16.656 -1.395 1 96.56 56 PRO B N 1
ATOM 1644 C CA . PRO B 1 56 ? -2.988 -17.453 -2.594 1 96.56 56 PRO B CA 1
ATOM 1645 C C . PRO B 1 56 ? -3.67 -16.641 -3.697 1 96.56 56 PRO B C 1
ATOM 1647 O O . PRO B 1 56 ? -4.555 -15.836 -3.414 1 96.56 56 PRO B O 1
ATOM 1650 N N . VAL B 1 57 ? -3.195 -16.828 -4.895 1 97.38 57 VAL B N 1
ATOM 1651 C CA . VAL B 1 57 ? -3.754 -16.188 -6.082 1 97.38 57 VAL B CA 1
ATOM 1652 C C . VAL B 1 57 ? -4.594 -17.203 -6.867 1 97.38 57 VAL B C 1
ATOM 1654 O O . VAL B 1 57 ? -4.062 -18.172 -7.391 1 97.38 57 VAL B O 1
ATOM 1657 N N . SER B 1 58 ? -5.871 -16.906 -6.91 1 97.25 58 SER B N 1
ATOM 1658 C CA . SER B 1 58 ? -6.781 -17.859 -7.547 1 97.25 58 SER B CA 1
ATOM 1659 C C . SER B 1 58 ? -6.566 -17.906 -9.055 1 97.25 58 SER B C 1
ATOM 1661 O O . SER B 1 58 ? -6.91 -18.891 -9.711 1 97.25 58 SER B O 1
ATOM 1663 N N . GLY B 1 59 ? -6.012 -16.844 -9.602 1 97.94 59 GLY B N 1
ATOM 1664 C CA . GLY B 1 59 ? -5.75 -16.766 -11.031 1 97.94 59 GLY B CA 1
ATOM 1665 C C . GLY B 1 59 ? -4.273 -16.703 -11.367 1 97.94 59 GLY B C 1
ATOM 1666 O O . GLY B 1 59 ? -3.496 -17.562 -10.93 1 97.94 59 GLY B O 1
ATOM 1667 N N . ARG B 1 60 ? -3.9 -15.719 -12.125 1 98.38 60 ARG B N 1
ATOM 1668 C CA . ARG B 1 60 ? -2.551 -15.625 -12.68 1 98.38 60 ARG B CA 1
ATOM 1669 C C . ARG B 1 60 ? -1.733 -14.57 -11.945 1 98.38 60 ARG B C 1
ATOM 1671 O O . ARG B 1 60 ? -2.244 -13.492 -11.625 1 98.38 60 ARG B O 1
ATOM 1678 N N . ILE B 1 61 ? -0.528 -14.883 -11.742 1 98.62 61 ILE B N 1
ATOM 1679 C CA . ILE B 1 61 ? 0.44 -13.891 -11.297 1 98.62 61 ILE B CA 1
ATOM 1680 C C . ILE B 1 61 ? 1.483 -13.664 -12.391 1 98.62 61 ILE B C 1
ATOM 1682 O O . ILE B 1 61 ? 2.031 -14.617 -12.938 1 98.62 61 ILE B O 1
ATOM 1686 N N . ARG B 1 62 ? 1.714 -12.469 -12.68 1 98.62 62 ARG B N 1
ATOM 1687 C CA . ARG B 1 62 ? 2.662 -12.102 -13.727 1 98.62 62 ARG B CA 1
ATOM 1688 C C . ARG B 1 62 ? 3.754 -11.188 -13.18 1 98.62 62 ARG B C 1
ATOM 1690 O O . ARG B 1 62 ? 3.463 -10.141 -12.602 1 98.62 62 ARG B O 1
ATOM 1697 N N . LEU B 1 63 ? 4.922 -11.594 -13.344 1 98.44 63 LEU B N 1
ATOM 1698 C CA . LEU B 1 63 ? 6.09 -10.766 -13.055 1 98.44 63 LEU B CA 1
ATOM 1699 C C . LEU B 1 63 ? 6.719 -10.25 -14.352 1 98.44 63 LEU B C 1
ATOM 1701 O O . LEU B 1 63 ? 6.938 -11.023 -15.289 1 98.44 63 LEU B O 1
ATOM 1705 N N . SER B 1 64 ? 6.953 -8.961 -14.422 1 98.25 64 SER B N 1
ATOM 1706 C CA . SER B 1 64 ? 7.566 -8.398 -15.617 1 98.25 64 SER B CA 1
ATOM 1707 C C . SER B 1 64 ? 8.562 -7.297 -15.266 1 98.25 64 SER B C 1
ATOM 1709 O O . SER B 1 64 ? 8.297 -6.469 -14.391 1 98.25 64 SER B O 1
ATOM 1711 N N . GLU B 1 65 ? 9.695 -7.336 -15.836 1 97.94 65 GLU B N 1
ATOM 1712 C CA . GLU B 1 65 ? 10.75 -6.328 -15.711 1 97.94 65 GLU B CA 1
ATOM 1713 C C . GLU B 1 65 ? 11.156 -6.133 -14.258 1 97.94 65 GLU B C 1
ATOM 1715 O O . GLU B 1 65 ? 11.273 -5 -13.781 1 97.94 65 GLU B O 1
ATOM 1720 N N . CYS B 1 66 ? 11.32 -7.195 -13.617 1 98.12 66 CYS B N 1
ATOM 1721 C CA . CYS B 1 66 ? 11.766 -7.18 -12.227 1 98.12 66 CYS B CA 1
ATOM 1722 C C . CYS B 1 66 ? 13.211 -7.664 -12.117 1 98.12 66 CYS B C 1
ATOM 1724 O O . CYS B 1 66 ? 13.688 -8.414 -12.969 1 98.12 66 CYS B O 1
ATOM 1726 N N . ARG B 1 67 ? 13.859 -7.191 -11.094 1 97.81 67 ARG B N 1
ATOM 1727 C CA . ARG B 1 67 ? 15.242 -7.594 -10.852 1 97.81 67 ARG B CA 1
ATOM 1728 C C . ARG B 1 67 ? 15.492 -7.816 -9.367 1 97.81 67 ARG B C 1
ATOM 1730 O O . ARG B 1 67 ? 14.93 -7.113 -8.523 1 97.81 67 ARG B O 1
ATOM 1737 N N . ASN B 1 68 ? 16.344 -8.766 -9.055 1 98.06 68 ASN B N 1
ATOM 1738 C CA . ASN B 1 68 ? 16.766 -9.047 -7.691 1 98.06 68 ASN B CA 1
ATOM 1739 C C . ASN B 1 68 ? 15.578 -9.078 -6.734 1 98.06 68 ASN B C 1
ATOM 1741 O O . ASN B 1 68 ? 15.578 -8.391 -5.711 1 98.06 68 ASN B O 1
ATOM 1745 N N . THR B 1 69 ? 14.562 -9.828 -7.148 1 97.81 69 THR B N 1
ATOM 1746 C CA . THR B 1 69 ? 13.312 -9.852 -6.402 1 97.81 69 THR B CA 1
ATOM 1747 C C . THR B 1 69 ? 12.961 -11.281 -5.984 1 97.81 69 THR B C 1
ATOM 1749 O O . THR B 1 69 ? 13.203 -12.227 -6.734 1 97.81 69 THR B O 1
ATOM 1752 N N . THR B 1 70 ? 12.469 -11.438 -4.809 1 98.44 70 THR B N 1
ATOM 1753 C CA . THR B 1 70 ? 11.977 -12.711 -4.301 1 98.44 70 THR B CA 1
ATOM 1754 C C . THR B 1 70 ? 10.453 -12.688 -4.188 1 98.44 70 THR B C 1
ATOM 1756 O O . THR B 1 70 ? 9.883 -11.773 -3.594 1 98.44 70 THR B O 1
ATOM 1759 N N . LEU B 1 71 ? 9.812 -13.641 -4.781 1 98.56 71 LEU B N 1
ATOM 1760 C CA . LEU B 1 71 ? 8.359 -13.789 -4.707 1 98.56 71 LEU B CA 1
ATOM 1761 C C . LEU B 1 71 ? 7.977 -15.086 -4.004 1 98.56 71 LEU B C 1
ATOM 1763 O O . LEU B 1 71 ? 8.5 -16.156 -4.336 1 98.56 71 LEU B O 1
ATOM 1767 N N . VAL B 1 72 ? 7.156 -15.016 -3.01 1 98.56 72 VAL B N 1
ATOM 1768 C CA . VAL B 1 72 ? 6.586 -16.172 -2.324 1 98.56 72 VAL B CA 1
ATOM 1769 C C . VAL B 1 72 ? 5.062 -16.156 -2.461 1 98.56 72 VAL B C 1
ATOM 1771 O O . VAL B 1 72 ? 4.395 -15.297 -1.876 1 98.56 72 VAL B O 1
ATOM 1774 N N . CYS B 1 73 ? 4.484 -17.094 -3.225 1 97.5 73 CYS B N 1
ATOM 1775 C CA . CYS B 1 73 ? 3.045 -17.078 -3.455 1 97.5 73 CYS B CA 1
ATOM 1776 C C . CYS B 1 73 ? 2.57 -18.391 -4.059 1 97.5 73 CYS B C 1
ATOM 1778 O O . CYS B 1 73 ? 3.262 -18.984 -4.895 1 97.5 73 CYS B O 1
ATOM 1780 N N . ALA B 1 74 ? 1.447 -18.844 -3.564 1 97.94 74 ALA B N 1
ATOM 1781 C CA . ALA B 1 74 ? 0.717 -19.875 -4.301 1 97.94 74 ALA B CA 1
ATOM 1782 C C . ALA B 1 74 ? -0.172 -19.25 -5.375 1 97.94 74 ALA B C 1
ATOM 1784 O O . ALA B 1 74 ? -0.858 -18.25 -5.125 1 97.94 74 ALA B O 1
ATOM 1785 N N . ALA B 1 75 ? -0.131 -19.812 -6.566 1 98.06 75 ALA B N 1
ATOM 1786 C CA . ALA B 1 75 ? -0.938 -19.234 -7.648 1 98.06 75 ALA B CA 1
ATOM 1787 C C . ALA B 1 75 ? -1.352 -20.312 -8.641 1 98.06 75 ALA B C 1
ATOM 1789 O O . ALA B 1 75 ? -0.627 -21.297 -8.844 1 98.06 75 ALA B O 1
ATOM 1790 N N . ARG B 1 76 ? -2.512 -20.078 -9.219 1 97.69 76 ARG B N 1
ATOM 1791 C CA . ARG B 1 76 ? -2.953 -21.031 -10.234 1 97.69 76 ARG B CA 1
ATOM 1792 C C . ARG B 1 76 ? -1.979 -21.062 -11.414 1 97.69 76 ARG B C 1
ATOM 1794 O O . ARG B 1 76 ? -1.674 -22.125 -11.945 1 97.69 76 ARG B O 1
ATOM 1801 N N . SER B 1 77 ? -1.532 -19.891 -11.789 1 98 77 SER B N 1
ATOM 1802 C CA . SER B 1 77 ? -0.604 -19.75 -12.914 1 98 77 SER B CA 1
ATOM 1803 C C . SER B 1 77 ? 0.45 -18.688 -12.633 1 98 77 SER B C 1
ATOM 1805 O O . SER B 1 77 ? 0.143 -17.641 -12.07 1 98 77 SER B O 1
ATOM 1807 N N . VAL B 1 78 ? 1.686 -19.016 -13.062 1 98.25 78 VAL B N 1
ATOM 1808 C CA . VAL B 1 78 ? 2.801 -18.109 -12.852 1 98.25 78 VAL B CA 1
ATOM 1809 C C . VAL B 1 78 ? 3.482 -17.797 -14.18 1 98.25 78 VAL B C 1
ATOM 1811 O O . VAL B 1 78 ? 3.896 -18.719 -14.898 1 98.25 78 VAL B O 1
ATOM 1814 N N . VAL B 1 79 ? 3.568 -16.578 -14.453 1 97.88 79 VAL B N 1
ATOM 1815 C CA . VAL B 1 79 ? 4.219 -16.141 -15.68 1 97.88 79 VAL B CA 1
ATOM 1816 C C . VAL B 1 79 ? 5.312 -15.125 -15.359 1 97.88 79 VAL B C 1
ATOM 1818 O O . VAL B 1 79 ? 5.074 -14.148 -14.648 1 97.88 79 VAL B O 1
ATOM 1821 N N . ILE B 1 80 ? 6.48 -15.344 -15.852 1 97.75 80 ILE B N 1
ATOM 1822 C CA . ILE B 1 80 ? 7.633 -14.477 -15.633 1 97.75 80 ILE B CA 1
ATOM 1823 C C . ILE B 1 80 ? 8.164 -13.977 -16.969 1 97.75 80 ILE B C 1
ATOM 1825 O O . ILE B 1 80 ? 8.477 -14.773 -17.859 1 97.75 80 ILE B O 1
ATOM 1829 N N . ALA B 1 81 ? 8.258 -12.633 -17.094 1 96.69 81 ALA B N 1
ATOM 1830 C CA . ALA B 1 81 ? 8.672 -12.07 -18.375 1 96.69 81 ALA B CA 1
ATOM 1831 C C . ALA B 1 81 ? 9.742 -11 -18.188 1 96.69 81 ALA B C 1
ATOM 1833 O O . ALA B 1 81 ? 9.555 -10.07 -17.406 1 96.69 81 ALA B O 1
ATOM 1834 N N . ASP B 1 82 ? 10.859 -11.141 -18.812 1 95.62 82 ASP B N 1
ATOM 1835 C CA . ASP B 1 82 ? 11.898 -10.117 -18.875 1 95.62 82 ASP B CA 1
ATOM 1836 C C . ASP B 1 82 ? 12.414 -9.773 -17.469 1 95.62 82 ASP B C 1
ATOM 1838 O O . ASP B 1 82 ? 12.484 -8.594 -17.109 1 95.62 82 ASP B O 1
ATOM 1842 N N . CYS B 1 83 ? 12.648 -10.75 -16.688 1 97 83 CYS B N 1
ATOM 1843 C CA . CYS B 1 83 ? 13.117 -10.57 -15.32 1 97 83 CYS B CA 1
ATOM 1844 C C . CYS B 1 83 ? 14.523 -11.133 -15.148 1 97 83 CYS B C 1
ATOM 1846 O O . CYS B 1 83 ? 14.938 -12.031 -15.891 1 97 83 CYS B O 1
ATOM 1848 N N . ARG B 1 84 ? 15.219 -10.586 -14.195 1 96.56 84 ARG B N 1
ATOM 1849 C CA . ARG B 1 84 ? 16.578 -11.039 -13.898 1 96.56 84 ARG B CA 1
ATOM 1850 C C . ARG B 1 84 ? 16.781 -11.219 -12.398 1 96.56 84 ARG B C 1
ATOM 1852 O O . ARG B 1 84 ? 16.391 -10.359 -11.609 1 96.56 84 ARG B O 1
ATOM 1859 N N . GLY B 1 85 ? 17.375 -12.32 -12.07 1 96.75 85 GLY B N 1
ATOM 1860 C CA . GLY B 1 85 ? 17.75 -12.562 -10.68 1 96.75 85 GLY B CA 1
ATOM 1861 C C . GLY B 1 85 ? 16.547 -12.727 -9.766 1 96.75 85 GLY B C 1
ATOM 1862 O O . GLY B 1 85 ? 16.469 -12.094 -8.711 1 96.75 85 GLY B O 1
ATOM 1863 N N . LEU B 1 86 ? 15.656 -13.602 -10.164 1 97.5 86 LEU B N 1
ATOM 1864 C CA . LEU B 1 86 ? 14.43 -13.805 -9.391 1 97.5 86 LEU B CA 1
ATOM 1865 C C . LEU B 1 86 ? 14.5 -15.109 -8.602 1 97.5 86 LEU B C 1
ATOM 1867 O O . LEU B 1 86 ? 15.047 -16.109 -9.086 1 97.5 86 LEU B O 1
ATOM 1871 N N . ILE B 1 87 ? 14.031 -15.102 -7.434 1 98.12 87 ILE B N 1
ATOM 1872 C CA . ILE B 1 87 ? 13.758 -16.297 -6.652 1 98.12 87 ILE B CA 1
ATOM 1873 C C . ILE B 1 87 ? 12.258 -16.406 -6.379 1 98.12 87 ILE B C 1
ATOM 1875 O O . ILE B 1 87 ? 11.68 -15.523 -5.734 1 98.12 87 ILE B O 1
ATOM 1879 N N . VAL B 1 88 ? 11.664 -17.5 -6.895 1 98.06 88 VAL B N 1
ATOM 1880 C CA . VAL B 1 88 ? 10.227 -17.656 -6.758 1 98.06 88 VAL B CA 1
ATOM 1881 C C . VAL B 1 88 ? 9.914 -18.938 -5.996 1 98.06 88 VAL B C 1
ATOM 1883 O O . VAL B 1 88 ? 10.195 -20.047 -6.477 1 98.06 88 VAL B O 1
ATOM 1886 N N . HIS B 1 89 ? 9.414 -18.734 -4.809 1 98.19 89 HIS B N 1
ATOM 1887 C CA . HIS B 1 89 ? 8.836 -19.844 -4.051 1 98.19 89 HIS B CA 1
ATOM 1888 C C . HIS B 1 89 ? 7.34 -19.984 -4.328 1 98.19 89 HIS B C 1
ATOM 1890 O O . HIS B 1 89 ? 6.551 -19.109 -3.941 1 98.19 89 HIS B O 1
ATOM 1896 N N . THR B 1 90 ? 6.961 -21.125 -4.973 1 97.44 90 THR B N 1
ATOM 1897 C CA . THR B 1 90 ? 5.566 -21.141 -5.398 1 97.44 90 THR B CA 1
ATOM 1898 C C . THR B 1 90 ? 4.984 -22.547 -5.297 1 97.44 90 THR B C 1
ATOM 1900 O O . THR B 1 90 ? 5.727 -23.531 -5.191 1 97.44 90 THR B O 1
ATOM 1903 N N . LEU B 1 91 ? 3.699 -22.562 -5.082 1 97.38 91 LEU B N 1
ATOM 1904 C CA . LEU B 1 91 ? 2.832 -23.719 -5.348 1 97.38 91 LEU B CA 1
ATOM 1905 C C . LEU B 1 91 ? 1.881 -23.422 -6.504 1 97.38 91 LEU B C 1
ATOM 1907 O O . LEU B 1 91 ? 1.112 -22.453 -6.449 1 97.38 91 LEU B O 1
ATOM 1911 N N . THR B 1 92 ? 1.978 -24.156 -7.566 1 97.56 92 THR B N 1
ATOM 1912 C CA . THR B 1 92 ? 1.166 -23.891 -8.75 1 97.56 92 THR B CA 1
ATOM 1913 C C . THR B 1 92 ? 0.822 -25.203 -9.469 1 97.56 92 THR B C 1
ATOM 1915 O O . THR B 1 92 ? 1.694 -26.047 -9.68 1 97.56 92 THR B O 1
ATOM 1918 N N . PRO B 1 93 ? -0.443 -25.391 -9.773 1 97 93 PRO B N 1
ATOM 1919 C CA . PRO B 1 93 ? -0.843 -26.594 -10.492 1 97 93 PRO B CA 1
ATOM 1920 C C . PRO B 1 93 ? -0.468 -26.562 -11.969 1 97 93 PRO B C 1
ATOM 1922 O O . PRO B 1 93 ? -0.474 -27.609 -12.641 1 97 93 PRO B O 1
ATOM 1925 N N . GLN B 1 94 ? -0.198 -25.422 -12.469 1 96.31 94 GLN B N 1
ATOM 1926 C CA . GLN B 1 94 ? 0.228 -25.266 -13.859 1 96.31 94 GLN B CA 1
ATOM 1927 C C . GLN B 1 94 ? 1.727 -25 -13.945 1 96.31 94 GLN B C 1
ATOM 1929 O O . GLN B 1 94 ? 2.314 -24.422 -13.031 1 96.31 94 GLN B O 1
ATOM 1934 N N . ARG B 1 95 ? 2.312 -25.438 -15.078 1 95.5 95 ARG B N 1
ATOM 1935 C CA . ARG B 1 95 ? 3.738 -25.188 -15.258 1 95.5 95 ARG B CA 1
ATOM 1936 C C . ARG B 1 95 ? 4.027 -23.688 -15.32 1 95.5 95 ARG B C 1
ATOM 1938 O O . ARG B 1 95 ?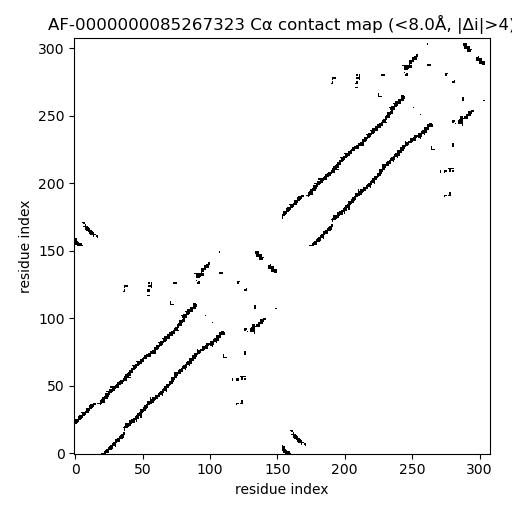 3.371 -22.953 -16.062 1 95.5 95 ARG B O 1
ATOM 1945 N N . PRO B 1 96 ? 5.016 -23.297 -14.531 1 96.94 96 PRO B N 1
ATOM 1946 C CA . PRO B 1 96 ? 5.414 -21.891 -14.68 1 96.94 96 PRO B CA 1
ATOM 1947 C C . PRO B 1 96 ? 5.941 -21.562 -16.078 1 96.94 96 PRO B C 1
ATOM 1949 O O . PRO B 1 96 ? 6.613 -22.391 -16.688 1 96.94 96 PRO B O 1
ATOM 1952 N N . ILE B 1 97 ? 5.633 -20.375 -16.531 1 96.19 97 ILE B N 1
ATOM 1953 C CA . ILE B 1 97 ? 6.039 -20.016 -17.875 1 96.19 97 ILE B CA 1
ATOM 1954 C C . ILE B 1 97 ? 7.047 -18.859 -17.812 1 96.19 97 ILE B C 1
ATOM 1956 O O . ILE B 1 97 ? 6.781 -17.828 -17.203 1 96.19 97 ILE B O 1
ATOM 1960 N N . LEU B 1 98 ? 8.172 -19.078 -18.312 1 95.81 98 LEU B N 1
ATOM 1961 C CA . LEU B 1 98 ? 9.195 -18.047 -18.469 1 95.81 98 LEU B CA 1
ATOM 1962 C C . LEU B 1 98 ? 9.227 -17.531 -19.906 1 95.81 98 LEU B C 1
ATOM 1964 O O . LEU B 1 98 ? 9.328 -18.312 -20.844 1 95.81 98 LEU B O 1
ATOM 1968 N N . VAL B 1 99 ? 9.094 -16.172 -20 1 93.62 99 VAL B N 1
ATOM 1969 C CA . VAL B 1 99 ? 8.961 -15.594 -21.328 1 93.62 99 VAL B CA 1
ATOM 1970 C C . VAL B 1 99 ? 10.102 -14.617 -21.578 1 93.62 99 VAL B C 1
ATOM 1972 O O . VAL B 1 99 ? 10.469 -13.836 -20.703 1 93.62 99 VAL B O 1
ATOM 1975 N N . GLY B 1 100 ? 10.641 -14.727 -22.766 1 88.06 100 GLY B N 1
ATOM 1976 C CA . GLY B 1 100 ? 11.57 -13.719 -23.25 1 88.06 100 GLY B CA 1
ATOM 1977 C C . GLY B 1 100 ? 13.023 -14.086 -23.016 1 88.06 100 GLY B C 1
ATOM 1978 O O . GLY B 1 100 ? 13.336 -14.875 -22.125 1 88.06 100 GLY B O 1
ATOM 1979 N N . GLY B 1 101 ? 13.961 -13.539 -23.828 1 82.06 101 GLY B N 1
ATOM 1980 C CA . GLY B 1 101 ? 15.391 -13.773 -23.75 1 82.06 101 GLY B CA 1
ATOM 1981 C C . GLY B 1 101 ? 16.062 -13.047 -22.609 1 82.06 101 GLY B C 1
ATOM 1982 O O . GLY B 1 101 ? 17.188 -13.383 -22.219 1 82.06 101 GLY B O 1
ATOM 1983 N N . ARG B 1 102 ? 15.305 -12.141 -22.078 1 88.38 102 ARG B N 1
ATOM 1984 C CA . ARG B 1 102 ? 15.898 -11.352 -21 1 88.38 102 ARG B CA 1
ATOM 1985 C C . ARG B 1 102 ? 15.609 -11.977 -19.641 1 88.38 102 ARG B C 1
ATOM 1987 O O . ARG B 1 102 ? 16.156 -11.547 -18.625 1 88.38 102 ARG B O 1
ATOM 1994 N N . THR B 1 103 ? 14.773 -12.992 -19.719 1 92.69 103 THR B N 1
ATOM 1995 C CA . THR B 1 103 ? 14.508 -13.711 -18.484 1 92.69 103 THR B CA 1
ATOM 1996 C C . THR B 1 103 ? 15.672 -14.625 -18.125 1 92.69 103 THR B C 1
ATOM 1998 O O . THR B 1 103 ? 15.898 -15.641 -18.797 1 92.69 103 THR B O 1
ATOM 2001 N N . GLN B 1 104 ? 16.422 -14.211 -17.156 1 91.38 104 GLN B N 1
ATOM 2002 C CA . GLN B 1 104 ? 17.609 -14.953 -16.766 1 91.38 104 GLN B CA 1
ATOM 2003 C C . GLN B 1 104 ? 17.75 -15.008 -15.242 1 91.38 104 GLN B C 1
ATOM 2005 O O . GLN B 1 104 ? 17.328 -14.086 -14.547 1 91.38 104 GLN B O 1
ATOM 2010 N N . GLY B 1 105 ? 18.375 -16.062 -14.789 1 94.12 105 GLY B N 1
ATOM 2011 C CA . GLY B 1 105 ? 18.672 -16.172 -13.367 1 94.12 105 GLY B CA 1
ATOM 2012 C C . GLY B 1 105 ? 17.438 -16.375 -12.508 1 94.12 105 GLY B C 1
ATOM 2013 O O . GLY B 1 105 ? 17.312 -15.766 -11.445 1 94.12 105 GLY B O 1
ATOM 2014 N N . VAL B 1 106 ? 16.562 -17.141 -13.008 1 94.56 106 VAL B N 1
ATOM 2015 C CA . VAL B 1 106 ? 15.32 -17.406 -12.266 1 94.56 106 VAL B CA 1
ATOM 2016 C C . VAL B 1 106 ? 15.445 -18.719 -11.508 1 94.56 106 VAL B C 1
ATOM 2018 O O . VAL B 1 106 ? 15.82 -19.75 -12.078 1 94.56 106 VAL B O 1
ATOM 2021 N N . THR B 1 107 ? 15.273 -18.641 -10.242 1 96.19 107 THR B N 1
ATOM 2022 C CA . THR B 1 107 ? 15.25 -19.844 -9.398 1 96.19 107 THR B CA 1
ATOM 2023 C C . THR B 1 107 ? 13.836 -20.125 -8.914 1 96.19 107 THR B C 1
ATOM 2025 O O . THR B 1 107 ? 13.195 -19.266 -8.297 1 96.19 107 THR B O 1
ATOM 2028 N N . LEU B 1 108 ? 13.367 -21.312 -9.211 1 96.62 108 LEU B N 1
ATOM 2029 C CA . LEU B 1 108 ? 12.055 -21.75 -8.75 1 96.62 108 LEU B CA 1
ATOM 2030 C C . LEU B 1 108 ? 12.195 -22.75 -7.605 1 96.62 108 LEU B C 1
ATOM 2032 O O . LEU B 1 108 ? 13.07 -23.625 -7.637 1 96.62 108 LEU B O 1
ATOM 2036 N N . ALA B 1 109 ? 11.383 -22.547 -6.574 1 96.94 109 ALA B N 1
ATOM 2037 C CA . ALA B 1 109 ? 11.391 -23.406 -5.395 1 96.94 109 ALA B CA 1
ATOM 2038 C C . ALA B 1 109 ? 9.977 -23.609 -4.848 1 96.94 109 ALA B C 1
ATOM 2040 O O . ALA B 1 109 ? 9.07 -22.828 -5.16 1 96.94 109 ALA B O 1
ATOM 2041 N N . PRO B 1 110 ? 9.805 -24.703 -4.105 1 95.81 110 PRO B N 1
ATOM 2042 C CA . PRO B 1 110 ? 8.469 -24.922 -3.543 1 95.81 110 PRO B CA 1
ATOM 2043 C C . PRO B 1 110 ? 8.062 -23.828 -2.557 1 95.81 110 PRO B C 1
ATOM 2045 O O . PRO B 1 110 ? 8.922 -23.219 -1.922 1 95.81 110 PRO B O 1
ATOM 2048 N N . LEU B 1 111 ? 6.766 -23.766 -2.449 1 96.38 111 LEU B N 1
ATOM 2049 C CA . LEU B 1 111 ? 6.219 -22.781 -1.521 1 96.38 111 LEU B CA 1
ATOM 2050 C C . LEU B 1 111 ? 6.754 -23 -0.111 1 96.38 111 LEU B C 1
ATOM 2052 O O . LEU B 1 111 ? 6.734 -24.125 0.392 1 96.38 111 LEU B O 1
ATOM 2056 N N . ASN B 1 112 ? 7.289 -21.906 0.489 1 93.12 112 ASN B N 1
ATOM 2057 C CA . ASN B 1 112 ? 7.934 -22.031 1.792 1 93.12 112 ASN B CA 1
ATOM 2058 C C . ASN B 1 112 ? 7.391 -21 2.783 1 93.12 112 ASN B C 1
ATOM 2060 O O . ASN B 1 112 ? 8.156 -20.344 3.486 1 93.12 112 ASN B O 1
ATOM 2064 N N . ILE B 1 113 ? 6.09 -20.812 2.832 1 91.25 113 ILE B N 1
ATOM 2065 C CA . ILE B 1 113 ? 5.516 -19.859 3.768 1 91.25 113 ILE B CA 1
ATOM 2066 C C . ILE B 1 113 ? 4.398 -20.516 4.566 1 91.25 113 ILE B C 1
ATOM 2068 O O . ILE B 1 113 ? 3.771 -21.469 4.094 1 91.25 113 ILE B O 1
ATOM 2072 N N . HIS B 1 114 ? 4.324 -20 5.84 1 90.12 114 HIS B N 1
ATOM 2073 C CA . HIS B 1 114 ? 3.188 -20.375 6.676 1 90.12 114 HIS B CA 1
ATOM 2074 C C . HIS B 1 114 ? 2.686 -19.172 7.484 1 90.12 114 HIS B C 1
ATOM 2076 O O . HIS B 1 114 ? 3.482 -18.422 8.055 1 90.12 114 HIS B O 1
ATOM 2082 N N . TYR B 1 115 ? 1.442 -18.859 7.367 1 89.75 115 TYR B N 1
ATOM 2083 C CA . TYR B 1 115 ? 0.788 -17.859 8.211 1 89.75 115 TYR B CA 1
ATOM 2084 C C . TYR B 1 115 ? -0.606 -18.328 8.617 1 89.75 115 TYR B C 1
ATOM 2086 O O . TYR B 1 115 ? -1.183 -19.219 7.98 1 89.75 115 TYR B O 1
ATOM 2094 N N . PRO B 1 116 ? -1.079 -17.562 9.688 1 83.06 116 PRO B N 1
ATOM 2095 C CA . PRO B 1 116 ? -2.408 -17.969 10.148 1 83.06 116 PRO B CA 1
ATOM 2096 C C . PRO B 1 116 ? -3.484 -17.797 9.078 1 83.06 116 PRO B C 1
ATOM 2098 O O . PRO B 1 116 ? -3.412 -16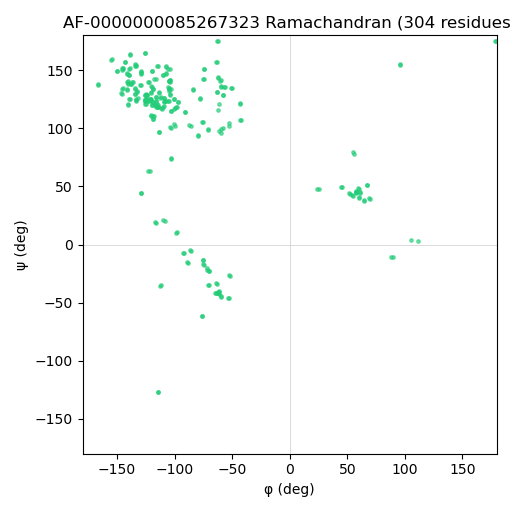.859 8.273 1 83.06 116 PRO B O 1
ATOM 2101 N N . ARG B 1 117 ? -4.137 -18.562 8.547 1 89.75 117 ARG B N 1
ATOM 2102 C CA . ARG B 1 117 ? -5.305 -18.562 7.676 1 89.75 117 ARG B CA 1
ATOM 2103 C C . ARG B 1 117 ? -4.934 -19.016 6.266 1 89.75 117 ARG B C 1
ATOM 2105 O O . ARG B 1 117 ? -5.758 -18.953 5.352 1 89.75 117 ARG B O 1
ATOM 2112 N N . LEU B 1 118 ? -3.699 -19.359 6.191 1 90.81 118 LEU B N 1
ATOM 2113 C CA . LEU B 1 118 ? -3.242 -19.781 4.867 1 90.81 118 LEU B CA 1
ATOM 2114 C C . LEU B 1 118 ? -4.141 -20.875 4.297 1 90.81 118 LEU B C 1
ATOM 2116 O O . LEU B 1 118 ? -4.582 -20.781 3.152 1 90.81 118 LEU B O 1
ATOM 2120 N N . LYS B 1 119 ? -4.402 -21.828 5.176 1 89.94 119 LYS B N 1
ATOM 2121 C CA . LYS B 1 119 ? -5.223 -22.953 4.727 1 89.94 119 LYS B CA 1
ATOM 2122 C C . LYS B 1 119 ? -6.598 -22.469 4.266 1 89.94 119 LYS B C 1
ATOM 2124 O O . LYS B 1 119 ? -7.094 -22.906 3.223 1 89.94 119 LYS B O 1
ATOM 2129 N N . HIS B 1 120 ? -7.152 -21.594 5.074 1 92.25 120 HIS B N 1
ATOM 2130 C CA . HIS B 1 120 ? -8.445 -21.016 4.723 1 92.25 120 HIS B CA 1
ATOM 2131 C C . HIS B 1 120 ? -8.367 -20.234 3.416 1 92.25 120 HIS B C 1
ATOM 2133 O O . HIS B 1 120 ? -9.25 -20.375 2.559 1 92.25 120 HIS B O 1
ATOM 2139 N N . HIS B 1 121 ? -7.266 -19.516 3.252 1 92.88 121 HIS B N 1
ATOM 2140 C CA . HIS B 1 121 ? -7.082 -18.703 2.047 1 92.88 121 HIS B CA 1
ATOM 2141 C C . HIS B 1 121 ? -6.844 -19.594 0.827 1 92.88 121 HIS B C 1
ATOM 2143 O O . HIS B 1 121 ? -7.305 -19.281 -0.273 1 92.88 121 HIS B O 1
ATOM 2149 N N . MET B 1 122 ? -6.176 -20.688 1.008 1 92.88 122 MET B N 1
ATOM 2150 C CA . MET B 1 122 ? -5.938 -21.641 -0.076 1 92.88 122 MET B CA 1
ATOM 2151 C C . MET B 1 122 ? -7.25 -22.25 -0.563 1 92.88 122 MET B C 1
ATOM 2153 O O . MET B 1 122 ? -7.457 -22.406 -1.768 1 92.88 122 MET B O 1
ATOM 2157 N N . ALA B 1 123 ? -8.031 -22.547 0.429 1 92.44 123 ALA B N 1
ATOM 2158 C CA . ALA B 1 123 ? -9.344 -23.109 0.091 1 92.44 123 ALA B CA 1
ATOM 2159 C C . ALA B 1 123 ? -10.18 -22.109 -0.699 1 92.44 123 ALA B C 1
ATOM 2161 O O . ALA B 1 123 ? -10.82 -22.469 -1.688 1 92.44 123 ALA B O 1
ATOM 2162 N N . LYS B 1 124 ? -10.125 -20.906 -0.297 1 91.06 124 LYS B N 1
ATOM 2163 C CA . LYS B 1 124 ? -10.867 -19.844 -0.98 1 91.06 124 LYS B CA 1
ATOM 2164 C C . LYS B 1 124 ? -10.359 -19.656 -2.406 1 91.06 124 LYS B C 1
ATOM 2166 O O . LYS B 1 124 ? -11.141 -19.359 -3.312 1 91.06 124 LYS B O 1
ATOM 2171 N N . ALA B 1 125 ? -9.094 -19.859 -2.6 1 92.25 125 ALA B N 1
ATOM 2172 C CA . ALA B 1 125 ? -8.484 -19.703 -3.918 1 92.25 125 ALA B CA 1
ATOM 2173 C C . ALA B 1 125 ? -8.602 -20.984 -4.734 1 92.25 125 ALA B C 1
ATOM 2175 O O . ALA B 1 125 ? -8.219 -21.016 -5.906 1 92.25 125 ALA B O 1
ATOM 2176 N N . GLN B 1 126 ? -9.102 -22.062 -4.133 1 92.19 126 GLN B N 1
ATOM 2177 C CA . GLN B 1 126 ? -9.281 -23.359 -4.773 1 92.19 126 GLN B CA 1
ATOM 2178 C C . GLN B 1 126 ? -7.953 -23.922 -5.277 1 92.19 126 GLN B C 1
ATOM 2180 O O . GLN B 1 126 ? -7.867 -24.406 -6.406 1 92.19 126 GLN B O 1
ATOM 2185 N N . LEU B 1 127 ? -6.984 -23.734 -4.469 1 93.12 127 LEU B N 1
ATOM 2186 C CA . LEU B 1 127 ? -5.676 -24.297 -4.754 1 93.12 127 LEU B CA 1
ATOM 2187 C C . LEU B 1 127 ? -5.402 -25.516 -3.865 1 93.12 127 LEU B C 1
ATOM 2189 O O . LEU B 1 127 ? -5.691 -25.484 -2.668 1 93.12 127 LEU B O 1
ATOM 2193 N N . GLN B 1 128 ? -4.957 -26.531 -4.559 1 89.06 128 GLN B N 1
ATOM 2194 C CA . GLN B 1 128 ? -4.664 -27.766 -3.842 1 89.06 128 GLN B CA 1
ATOM 2195 C C . GLN B 1 128 ? -3.162 -27.938 -3.646 1 89.06 128 GLN B C 1
ATOM 2197 O O . GLN B 1 128 ? -2.385 -27.781 -4.59 1 89.06 128 GLN B O 1
ATOM 2202 N N . SER B 1 129 ? -2.799 -28.297 -2.443 1 84.06 129 SER B N 1
ATOM 2203 C CA . SER B 1 129 ? -1.386 -28.375 -2.09 1 84.06 129 SER B CA 1
ATOM 2204 C C . SER B 1 129 ? -0.703 -29.562 -2.754 1 84.06 129 SER B C 1
ATOM 2206 O O . SER B 1 129 ? 0.51 -29.547 -2.973 1 84.06 129 SER B O 1
ATOM 2208 N N . HIS B 1 130 ? -1.445 -30.531 -3.143 1 84.19 130 HIS B N 1
ATOM 2209 C CA . HIS B 1 130 ? -0.835 -31.766 -3.633 1 84.19 130 HIS B CA 1
ATOM 2210 C C . HIS B 1 130 ? -0.555 -31.688 -5.129 1 84.19 130 HIS B C 1
ATOM 2212 O O . HIS B 1 130 ? 0.174 -32.5 -5.676 1 84.19 130 HIS B O 1
ATOM 2218 N N . ILE B 1 131 ? -1.089 -30.812 -5.805 1 84.75 131 ILE B N 1
ATOM 2219 C CA . ILE B 1 131 ? -0.802 -30.594 -7.215 1 84.75 131 ILE B CA 1
ATOM 2220 C C . ILE B 1 131 ? 0.167 -29.422 -7.363 1 84.75 131 ILE B C 1
ATOM 2222 O O . ILE B 1 131 ? -0.224 -28.266 -7.219 1 84.75 131 ILE B O 1
ATOM 2226 N N . ASN B 1 132 ? 1.389 -29.688 -7.617 1 92.69 132 ASN B N 1
ATOM 2227 C CA . ASN B 1 132 ? 2.406 -28.656 -7.656 1 92.69 132 ASN B CA 1
ATOM 2228 C C . ASN B 1 132 ? 3.4 -28.875 -8.789 1 92.69 132 ASN B C 1
ATOM 2230 O O . ASN B 1 132 ? 4.055 -29.922 -8.852 1 92.69 132 ASN B O 1
ATOM 2234 N N . MET B 1 133 ? 3.52 -27.938 -9.719 1 95.12 133 MET B N 1
ATOM 2235 C CA . MET B 1 133 ? 4.367 -28.062 -10.898 1 95.12 133 MET B CA 1
ATOM 2236 C C . MET B 1 133 ? 5.48 -27.031 -10.891 1 95.12 133 MET B C 1
ATOM 2238 O O . MET B 1 133 ? 5.992 -26.656 -11.945 1 95.12 133 MET B O 1
ATOM 2242 N N . TRP B 1 134 ? 5.758 -26.469 -9.703 1 93.5 134 TRP B N 1
ATOM 2243 C CA . TRP B 1 134 ? 6.719 -25.375 -9.586 1 93.5 134 TRP B CA 1
ATOM 2244 C C . TRP B 1 134 ? 8.039 -25.734 -10.25 1 93.5 134 TRP B C 1
ATOM 2246 O O . TRP B 1 134 ? 8.773 -24.859 -10.711 1 93.5 134 TRP B O 1
ATOM 2256 N N . ASN B 1 135 ? 8.336 -27.016 -10.312 1 92.94 135 ASN B N 1
ATOM 2257 C CA . ASN B 1 135 ? 9.641 -27.469 -10.781 1 92.94 135 ASN B CA 1
ATOM 2258 C C . ASN B 1 135 ? 9.602 -27.891 -12.25 1 92.94 135 ASN B C 1
ATOM 2260 O O . ASN B 1 135 ? 10.547 -28.484 -12.758 1 92.94 135 ASN B O 1
ATOM 2264 N N . ARG B 1 136 ? 8.617 -27.656 -12.953 1 93.81 136 ARG B N 1
ATOM 2265 C CA . ARG B 1 136 ? 8.477 -27.984 -14.367 1 93.81 136 ARG B CA 1
ATOM 2266 C C . ARG B 1 136 ? 8.172 -26.734 -15.188 1 93.81 136 ARG B C 1
ATOM 2268 O O . ARG B 1 136 ? 7.129 -26.656 -15.836 1 93.81 136 ARG B O 1
ATOM 2275 N N . PRO B 1 137 ? 9.125 -25.828 -15.18 1 94 137 PRO B N 1
ATOM 2276 C CA . PRO B 1 137 ? 8.883 -24.594 -15.914 1 94 137 PRO B CA 1
ATOM 2277 C C . PRO B 1 137 ? 8.977 -24.766 -17.422 1 94 137 PRO B C 1
ATOM 2279 O O . PRO B 1 137 ? 9.648 -25.688 -17.891 1 94 137 PRO B O 1
ATOM 2282 N N . LEU B 1 138 ? 8.234 -23.953 -18.172 1 92.31 138 LEU B N 1
ATOM 2283 C CA . LEU B 1 138 ? 8.328 -23.844 -19.625 1 92.31 138 LEU B CA 1
ATOM 2284 C C . LEU B 1 138 ? 8.945 -22.5 -20.031 1 92.31 138 LEU B C 1
ATOM 2286 O O . LEU B 1 138 ? 8.539 -21.453 -19.531 1 92.31 138 LEU B O 1
ATOM 2290 N N . HIS B 1 139 ? 9.977 -22.562 -20.75 1 90.56 139 HIS B N 1
ATOM 2291 C CA . HIS B 1 139 ? 10.617 -21.344 -21.25 1 90.56 139 HIS B CA 1
ATOM 2292 C C . HIS B 1 139 ? 10.234 -21.078 -22.688 1 90.56 139 HIS B C 1
ATOM 2294 O O . HIS B 1 139 ? 10.453 -21.922 -23.562 1 90.56 139 HIS B O 1
ATOM 2300 N N . LEU B 1 140 ? 9.578 -20 -22.875 1 87.88 140 LEU B N 1
ATOM 2301 C CA . LEU B 1 140 ? 9.156 -19.609 -24.203 1 87.88 140 LEU B CA 1
ATOM 2302 C C . LEU B 1 140 ? 10.055 -18.5 -24.766 1 87.88 140 LEU B C 1
ATOM 2304 O O . LEU B 1 140 ? 10.047 -17.375 -24.25 1 87.88 140 LEU B O 1
ATOM 2308 N N . GLU B 1 141 ? 10.992 -18.906 -25.625 1 79.5 141 GLU B N 1
ATOM 2309 C CA . GLU B 1 141 ? 11.875 -17.969 -26.312 1 79.5 141 GLU B CA 1
ATOM 2310 C C . GLU B 1 141 ? 11.648 -18.016 -27.828 1 79.5 141 GLU B C 1
ATOM 2312 O O . GLU B 1 141 ? 11.656 -19.078 -28.422 1 79.5 141 GLU B O 1
ATOM 2317 N N . CYS B 1 142 ? 11.734 -16.719 -28.469 1 65.38 142 CYS B N 1
ATOM 2318 C CA . CYS B 1 142 ? 11.703 -16.531 -29.906 1 65.38 142 CYS B CA 1
ATOM 2319 C C . CYS B 1 142 ? 11.016 -17.688 -30.609 1 65.38 142 CYS B C 1
ATOM 2321 O O . CYS B 1 142 ? 11.594 -18.328 -31.484 1 65.38 142 CYS B O 1
ATOM 2323 N N . GLY B 1 143 ? 9.875 -18.172 -30.234 1 60 143 GLY B N 1
ATOM 2324 C CA . GLY B 1 143 ? 9.156 -19.203 -30.969 1 60 143 GLY B CA 1
ATOM 2325 C C . GLY B 1 143 ? 9.531 -20.609 -30.531 1 60 143 GLY B C 1
ATOM 2326 O O . GLY B 1 143 ? 9.008 -21.594 -31.078 1 60 143 GLY B O 1
ATOM 2327 N N . ARG B 1 144 ? 10.547 -20.859 -29.734 1 66.62 144 ARG B N 1
ATOM 2328 C CA . ARG B 1 144 ? 10.938 -22.188 -29.281 1 66.62 144 ARG B CA 1
ATOM 2329 C C . ARG B 1 144 ? 10.547 -22.391 -27.828 1 66.62 144 ARG B C 1
ATOM 2331 O O . ARG B 1 144 ? 10.586 -21.469 -27.016 1 66.62 144 ARG B O 1
ATOM 2338 N N . ILE B 1 145 ? 9.773 -23.406 -27.516 1 67.12 145 ILE B N 1
ATOM 2339 C CA . ILE B 1 145 ? 9.406 -23.812 -26.172 1 67.12 145 ILE B CA 1
ATOM 2340 C C . ILE B 1 145 ? 10.469 -24.766 -25.609 1 67.12 145 ILE B C 1
ATOM 2342 O O . ILE B 1 145 ? 10.766 -25.797 -26.219 1 67.12 145 ILE B O 1
ATOM 2346 N N . ARG B 1 146 ? 11.398 -24.312 -24.703 1 62.91 146 ARG B N 1
ATOM 2347 C CA . ARG B 1 146 ? 12.375 -25.172 -24.031 1 62.91 146 ARG B CA 1
ATOM 2348 C C . ARG B 1 146 ? 11.898 -25.562 -22.641 1 62.91 146 ARG B C 1
ATOM 2350 O O . ARG B 1 146 ? 11.375 -24.719 -21.906 1 62.91 146 ARG B O 1
ATOM 2357 N N . GLU B 1 147 ? 11.695 -26.812 -22.344 1 59.16 147 GLU B N 1
ATOM 2358 C CA . GLU B 1 147 ? 11.445 -27.297 -20.984 1 59.16 147 GLU B CA 1
ATOM 2359 C C . GLU B 1 147 ? 12.711 -27.219 -20.125 1 59.16 147 GLU B C 1
ATOM 2361 O O . GLU B 1 147 ? 13.797 -27.594 -20.578 1 59.16 147 GLU B O 1
ATOM 2366 N N . VAL B 1 148 ? 12.852 -26.234 -19.344 1 53.44 148 VAL B N 1
ATOM 2367 C CA . VAL B 1 148 ? 14.055 -26.078 -18.547 1 53.44 148 VAL B CA 1
ATOM 2368 C C . VAL B 1 148 ? 13.977 -26.984 -17.312 1 53.44 148 VAL B C 1
ATOM 2370 O O . VAL B 1 148 ? 12.984 -26.969 -16.578 1 53.44 148 VAL B O 1
ATOM 2373 N N . ARG B 1 149 ? 14.531 -28.219 -17.375 1 44.84 149 ARG B N 1
ATOM 2374 C CA . ARG B 1 149 ? 14.68 -29.078 -16.203 1 44.84 149 ARG B CA 1
ATOM 2375 C C . ARG B 1 149 ? 15.508 -28.391 -15.117 1 44.84 149 ARG B C 1
ATOM 2377 O O . ARG B 1 149 ? 16.609 -27.906 -15.383 1 44.84 149 ARG B O 1
ATOM 2384 N N . PHE B 1 150 ? 14.945 -27.781 -14.031 1 45.34 150 PHE B N 1
ATOM 2385 C CA . PHE B 1 150 ? 15.578 -27.141 -12.883 1 45.34 150 PHE B CA 1
ATOM 2386 C C . PHE B 1 150 ? 16.453 -28.125 -12.125 1 45.34 150 PHE B C 1
ATOM 2388 O O . PHE B 1 150 ? 16.016 -29.219 -11.781 1 45.34 150 PHE B O 1
ATOM 2395 N N . GLN B 1 151 ? 17.688 -28.141 -12.383 1 37.22 151 GLN B N 1
ATOM 2396 C CA . GLN B 1 151 ? 18.656 -28.844 -11.539 1 37.22 151 GLN B CA 1
ATOM 2397 C C . GLN B 1 151 ? 18.531 -28.422 -10.078 1 37.22 151 GLN B C 1
ATOM 2399 O O . GLN B 1 151 ? 18.516 -27.219 -9.781 1 37.22 151 GLN B O 1
ATOM 2404 N N . LEU B 1 152 ? 17.875 -29.281 -9.273 1 37.12 152 LEU B N 1
ATOM 2405 C CA . LEU B 1 152 ? 17.922 -29.125 -7.82 1 37.12 152 LEU B CA 1
ATOM 2406 C C . LEU B 1 152 ? 19.344 -28.797 -7.359 1 37.12 152 LEU B C 1
ATOM 2408 O O . LEU B 1 152 ? 20.312 -29.234 -7.969 1 37.12 152 LEU B O 1
ATOM 2412 N N . PRO B 1 153 ? 19.516 -27.609 -6.664 1 36.12 153 PRO B N 1
ATOM 2413 C CA . PRO B 1 153 ? 20.891 -27.562 -6.156 1 36.12 153 PRO B CA 1
ATOM 2414 C C . PRO B 1 153 ? 21.344 -28.906 -5.559 1 36.12 153 PRO B C 1
ATOM 2416 O O . PRO B 1 153 ? 20.609 -29.5 -4.77 1 36.12 153 PRO B O 1
ATOM 2419 N N . SER B 1 154 ? 22.203 -29.594 -6.258 1 31.53 154 SER B N 1
ATOM 2420 C CA . SER B 1 154 ? 22.859 -30.75 -5.66 1 31.53 154 SER B CA 1
ATOM 2421 C C . SER B 1 154 ? 23.594 -30.359 -4.375 1 31.53 154 SER B C 1
ATOM 2423 O O . SER B 1 154 ? 24.141 -29.266 -4.277 1 31.53 154 SER B O 1
#

Secondary structure (DSSP, 8-state):
-EEE--EEEEEEEE-SSS--EEEEEES-EEEEEEEES-EEEEEEES-EEEEEEE--EEEEEEEES-EEEEEEEEEEEEEEES-EEEEEEEE-SS--EEESTT-EEEEEEE-----TTHHHHHHHHT--TT---TT--EEEETTEEEE-------/-EEE--EEEEEEEE-SSS--EEEEEES-EEEEEEEES-EEEEEEES-EEEEEEE--EEEEEEEES-EEEEEEEEEEEEEEES-EEEEEEEE-SS--EEESTT-EEEEEEE-----TTHHHHHHHHT--TT---TT--EEEETTEEEE-------

Sequence (308 aa):
MYICELVDGLTAHMGDDTAPCDLKIRRCSKSNIYILQPIRNAVIHKCHDTRIVLGPVSGRIRLSECRNTTLVCAARSVVIADCRGLIVHTLTPQRPILVGGRTQGVTLAPLNIHYPRLKHHMAKAQLQSHINMWNRPLHLECGRIREVRFQLPSMYICELVDGLTAHMGDDTAPCDLKIRRCSKSNIYILQPIRNAVIHKCHDTRIVLGPVSGRIRLSECRNTTLVCAARSVVIADCRGLIVHTLTPQRPILVGGRTQGVTLAPLNIHYPRLKHHMAKAQLQSHINMWNRPLHLECGRIREVRFQLPS

Nearest PDB structures (foldseek):
  2bx6-assembly1_A  TM=9.153E-01  e=1.813E-08  Homo sapiens
  3bh7-assembly1_B  TM=9.243E-01  e=5.710E-08  Homo sapiens
  2yuh-assembly1_A  TM=9.054E-01  e=1.703E-07  Homo sapiens
  5aj8-assembly2_B  TM=9.571E-01  e=2.146E-02  Leishmania major
  1k8f-assembly2_D  TM=8.237E-01  e=5.432E-02  Homo sapiens

InterPro domains:
  IPR006599 CARP motif [SM00673] (28-65)
  IPR006599 CARP motif [SM00673] (66-100)
  IPR012945 Tubulin binding cofactor C-like domain [PF07986] (22-136)
  IPR016098 Cyclase-associated protein CAP/septum formation inhibitor MinC, C-terminal [G3DSA:2.160.20.70] (3-147)
  IPR017901 C-CAP/cofactor C-like domain [PS51329] (1-127)
  IPR039589 TBCC domain-containing protein 1 [PTHR16052] (17-141)